Protein AF-A0A0C3NK55-F1 (afdb_monomer)

Foldseek 3Di:
DDDDDPLPQDEQPQDCVLLALVNPVDPVSVVVSLVSLLVLLLDPSHPVVNVLVVLVVDPLSNLLSLQDRDDSSNVSVLVVLLVQQDLALVCQCVGPLLVLLVVLLVLLVPAPDDDPVSVVLNLLSVLLNLLSVLLNLQLVLVVVVVVLVVVVVVPPDPDPDPVVNVVVVVVSVPRPPRDQVSCVSVPHDDDPHNVSSSVVNVVSSVVSSVSSVVSSVVCNPPSNNVVSSCVRNCVVVVPVVPDDPDDDDDDDDDDDDDDDDDDDDDDDDDDDDDDDPDPPQPPPPDPPQAADARDDDDPVVVVVLVVCVVVPVPLNVLVVVLNRCVRNVPDDPVFWDWDPDDPPPDTKIWGDGDDPDIDIDD

Organism: Phlebiopsis gigantea (strain 11061_1 CR5-6) (NCBI:txid745531)

Secondary structure (DSSP, 8-state):
--------PBP----GGGGSGGGSSSHHHHHHHHHHHHHHHH-TTB-HHHHHHHHHTSTTHHHHHHHHS-HHHHHHHHHHHHT---SSGGGTTTSHHHHHHHHHHHHHHTSSS--HHHHHHHHHHHHHHHHHHHHHHHHHHHHHHHHHHHHHHHS-S-----HHHHHHHHHHTS-----HHHHHHTT-PPPSSHHHHHHHHHHHHHHHHHHHHHHHHHHTSHHHHHHHHHHHHTTTTTTTTS------------------------------------STT-TTTT-TT--SSPPP--HHHHHHHHHHHHH-HHHHHHHHHHHHHHHTT---TTTEEEES--TTS--EEEEE-STT-EEEE-

pLDDT: mean 72.17, std 20.66, range [25.33, 96.5]

Structure (mmCIF, N/CA/C/O backbone):
data_AF-A0A0C3NK55-F1
#
_entry.id   AF-A0A0C3NK55-F1
#
loop_
_atom_site.group_PDB
_atom_site.id
_atom_site.type_symbol
_atom_site.label_atom_id
_atom_site.label_alt_id
_atom_site.label_comp_id
_atom_site.label_asym_id
_atom_site.label_entity_id
_atom_site.label_seq_id
_atom_site.pdbx_PDB_ins_code
_atom_site.Cartn_x
_atom_site.Cartn_y
_atom_site.Cartn_z
_atom_site.occupancy
_atom_site.B_iso_or_equiv
_atom_site.auth_seq_id
_atom_site.auth_comp_id
_atom_site.auth_asym_id
_atom_site.auth_atom_id
_atom_site.pdbx_PDB_model_num
ATOM 1 N N . MET A 1 1 ? -24.417 32.759 0.368 1.00 33.81 1 MET A N 1
ATOM 2 C CA . MET A 1 1 ? -24.027 32.784 -1.057 1.00 33.81 1 MET A CA 1
ATOM 3 C C . MET A 1 1 ? -23.021 31.669 -1.302 1.00 33.81 1 MET A C 1
ATOM 5 O O . MET A 1 1 ? -21.828 31.886 -1.160 1.00 33.81 1 MET A O 1
ATOM 9 N N . ALA A 1 2 ? -23.516 30.458 -1.565 1.00 34.66 2 ALA A N 1
ATOM 10 C CA . ALA A 1 2 ? -22.694 29.281 -1.830 1.00 34.66 2 ALA A CA 1
ATOM 11 C C . ALA A 1 2 ? -22.479 29.167 -3.346 1.00 34.66 2 ALA A C 1
ATOM 13 O O . ALA A 1 2 ? -23.417 28.859 -4.079 1.00 34.66 2 ALA A O 1
ATOM 14 N N . SER A 1 3 ? -21.269 29.485 -3.812 1.00 29.94 3 SER A N 1
ATOM 15 C CA . SER A 1 3 ? -20.890 29.354 -5.220 1.00 29.94 3 SER A CA 1
ATOM 16 C C . SER A 1 3 ? -20.225 28.004 -5.459 1.00 29.94 3 SER A C 1
ATOM 18 O O . SER A 1 3 ? -19.097 27.753 -5.048 1.00 29.94 3 SER A O 1
ATOM 20 N N . ILE A 1 4 ? -20.996 27.163 -6.134 1.00 41.31 4 ILE A N 1
ATOM 21 C CA . ILE A 1 4 ? -20.653 26.040 -7.004 1.00 41.31 4 ILE A CA 1
ATOM 22 C C . ILE A 1 4 ? -19.187 26.074 -7.488 1.00 41.31 4 ILE A C 1
ATOM 24 O O . ILE A 1 4 ? -18.818 26.914 -8.305 1.00 41.31 4 ILE A O 1
ATOM 28 N N . PHE A 1 5 ? -18.383 25.098 -7.061 1.00 35.09 5 PHE A N 1
ATOM 29 C CA . PHE A 1 5 ? -17.191 24.649 -7.786 1.00 35.09 5 PHE A CA 1
ATOM 30 C C . PHE A 1 5 ? -17.319 23.147 -8.031 1.00 35.09 5 PHE A C 1
ATOM 32 O O . PHE A 1 5 ? -16.709 22.319 -7.361 1.00 35.09 5 PHE A O 1
ATOM 39 N N . ASN A 1 6 ? -18.140 22.793 -9.016 1.00 37.06 6 ASN A N 1
ATOM 40 C CA . ASN A 1 6 ? -18.087 21.466 -9.610 1.00 37.06 6 ASN A CA 1
ATOM 41 C C . ASN A 1 6 ? -16.901 21.463 -10.592 1.00 37.06 6 ASN A C 1
ATOM 43 O O . ASN A 1 6 ? -17.062 21.737 -11.781 1.00 37.06 6 ASN A O 1
ATOM 47 N N . LYS A 1 7 ? -15.675 21.286 -10.077 1.00 42.62 7 LYS A N 1
ATOM 48 C CA . LYS A 1 7 ? -14.490 21.080 -10.922 1.00 42.62 7 LYS A CA 1
ATOM 49 C C . LYS A 1 7 ? -14.603 19.688 -11.528 1.00 42.62 7 LYS A C 1
ATOM 51 O O . LYS A 1 7 ? -14.362 18.687 -10.861 1.00 42.62 7 LYS A O 1
ATOM 56 N N . GLN A 1 8 ? -14.975 19.646 -12.798 1.00 41.03 8 GLN A N 1
ATOM 57 C CA . GLN A 1 8 ? -14.929 18.451 -13.624 1.00 41.03 8 GLN A CA 1
ATOM 58 C C . GLN A 1 8 ? -13.461 18.021 -13.750 1.00 41.03 8 GLN A C 1
ATOM 60 O O . GLN A 1 8 ? -12.704 18.589 -14.538 1.00 41.03 8 GLN A O 1
ATOM 65 N N . LYS A 1 9 ? -13.033 17.094 -12.883 1.00 53.72 9 LYS A N 1
ATOM 66 C CA . LYS A 1 9 ? -11.695 16.496 -12.925 1.00 53.72 9 LYS A CA 1
ATOM 67 C C . LYS A 1 9 ? -11.507 15.832 -14.289 1.00 53.72 9 LYS A C 1
ATOM 69 O O . LYS A 1 9 ? -12.392 15.111 -14.749 1.00 53.72 9 LYS A O 1
ATOM 74 N N . ARG A 1 10 ? -10.386 16.111 -14.954 1.00 52.50 10 ARG A N 1
ATOM 75 C CA . ARG A 1 10 ? -10.048 15.470 -16.231 1.00 52.50 10 ARG A CA 1
ATOM 76 C C . ARG A 1 10 ? -9.455 14.089 -15.946 1.00 52.50 10 ARG A C 1
ATOM 78 O O . ARG A 1 10 ? -8.683 13.941 -14.998 1.00 52.50 10 ARG A O 1
ATOM 85 N N . SER A 1 11 ? -9.820 13.099 -16.760 1.00 56.56 11 SER A N 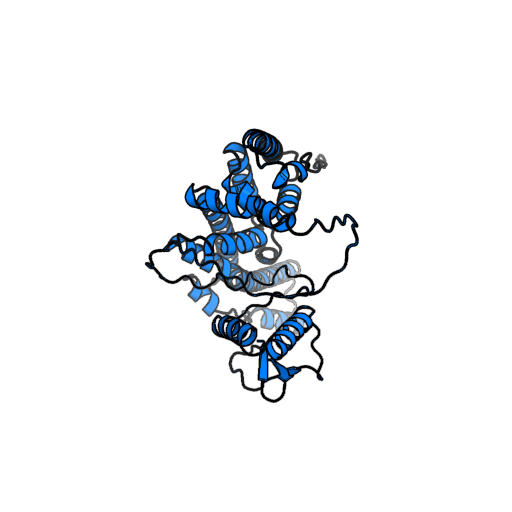1
ATOM 86 C CA . SER A 1 11 ? -9.098 11.824 -16.822 1.00 56.56 11 SER A CA 1
ATOM 87 C C . SER A 1 11 ? -7.641 12.090 -17.215 1.00 56.56 11 SER A C 1
ATOM 89 O O . SER A 1 11 ? -7.378 13.041 -17.959 1.00 56.56 11 SER A O 1
ATOM 91 N N . SER A 1 12 ? -6.712 11.281 -16.703 1.00 59.06 12 SER A N 1
ATOM 92 C CA . SER A 1 12 ? -5.287 11.318 -17.055 1.00 59.06 12 SER A CA 1
ATOM 93 C C . SER A 1 12 ? -5.110 11.430 -18.576 1.00 59.06 12 SER A C 1
ATOM 95 O O . SER A 1 12 ? -5.770 10.734 -19.344 1.00 59.06 12 SER A O 1
ATOM 97 N N . ILE A 1 13 ? -4.231 12.333 -19.027 1.00 59.34 13 ILE A N 1
ATOM 98 C CA . ILE A 1 13 ? -3.825 12.425 -20.447 1.00 59.34 13 ILE A CA 1
ATOM 99 C C . ILE A 1 13 ? -2.756 11.357 -20.759 1.00 59.34 13 ILE A C 1
ATOM 101 O O . ILE A 1 13 ? -2.381 11.144 -21.910 1.00 59.34 13 ILE A O 1
ATOM 105 N N . LEU A 1 14 ? -2.253 10.679 -19.727 1.00 70.69 14 LEU A N 1
ATOM 106 C CA . LEU A 1 14 ? -1.217 9.669 -19.837 1.00 70.69 14 LEU A CA 1
ATOM 107 C C . LEU A 1 14 ? -1.754 8.398 -20.506 1.00 70.69 14 LEU A C 1
ATOM 109 O O . LEU A 1 14 ? -2.566 7.682 -19.933 1.00 70.69 14 LEU A O 1
ATOM 113 N N . ASP A 1 15 ? -1.242 8.083 -21.695 1.00 76.75 15 ASP A N 1
ATOM 114 C CA . ASP A 1 15 ? -1.400 6.750 -22.270 1.00 76.75 15 ASP A CA 1
ATOM 115 C C . ASP A 1 15 ? -0.444 5.788 -21.553 1.00 76.75 15 ASP A C 1
ATOM 117 O O . ASP A 1 15 ? 0.767 5.815 -21.793 1.00 76.75 15 ASP A O 1
ATOM 121 N N . LEU A 1 16 ? -0.966 4.914 -20.685 1.00 79.56 16 LEU A N 1
ATOM 122 C CA . LEU A 1 16 ? -0.163 3.905 -19.980 1.00 79.56 16 LEU A CA 1
ATOM 123 C C . LEU A 1 16 ? 0.608 2.968 -20.911 1.00 79.56 16 LEU A C 1
ATOM 125 O O . LEU A 1 16 ? 1.555 2.311 -20.475 1.00 79.56 16 LEU A O 1
ATOM 129 N N . LYS A 1 17 ? 0.264 2.907 -22.203 1.00 80.50 17 LYS A N 1
ATOM 130 C CA . LYS A 1 17 ? 1.075 2.180 -23.187 1.00 80.50 17 LYS A CA 1
ATOM 131 C C . LYS A 1 17 ? 2.502 2.715 -23.266 1.00 80.50 17 LYS A C 1
ATOM 133 O O . LYS A 1 17 ? 3.400 1.933 -23.562 1.00 80.50 17 LYS A O 1
ATOM 138 N N . THR A 1 18 ? 2.711 3.994 -22.951 1.00 83.00 18 THR A N 1
ATOM 139 C CA . THR A 1 18 ? 4.040 4.620 -22.889 1.00 83.00 18 THR A CA 1
ATOM 140 C C . THR A 1 18 ? 4.884 4.129 -21.712 1.00 83.00 18 THR A C 1
ATOM 142 O O . THR A 1 18 ? 6.096 4.264 -21.762 1.00 83.00 18 THR A O 1
ATOM 145 N N . LEU A 1 19 ? 4.273 3.515 -20.690 1.00 85.56 19 LEU A N 1
ATOM 146 C CA . LEU A 1 19 ? 4.961 2.918 -19.539 1.00 85.56 19 LEU A CA 1
ATOM 147 C C . LEU A 1 19 ? 5.094 1.395 -19.647 1.00 85.56 19 LEU A C 1
ATOM 149 O O . LEU A 1 19 ? 5.535 0.748 -18.697 1.00 85.56 19 LEU A O 1
ATOM 153 N N . ARG A 1 20 ? 4.704 0.783 -20.771 1.00 87.44 20 ARG A N 1
ATOM 154 C CA . ARG A 1 20 ? 4.858 -0.667 -20.963 1.00 87.44 20 ARG A CA 1
ATOM 155 C C . ARG A 1 20 ? 6.331 -1.048 -21.013 1.00 87.44 20 ARG A C 1
ATOM 157 O O . ARG A 1 20 ? 7.089 -0.303 -21.625 1.00 87.44 20 ARG A O 1
ATOM 164 N N . PRO A 1 21 ? 6.714 -2.236 -20.514 1.00 86.69 21 PRO A N 1
ATOM 165 C CA . PRO A 1 21 ? 8.107 -2.674 -20.503 1.00 86.69 21 PRO A CA 1
ATOM 166 C C . PRO A 1 21 ? 8.819 -2.499 -21.854 1.00 86.69 21 PRO A C 1
ATOM 168 O O . PRO A 1 21 ? 9.873 -1.878 -21.903 1.00 86.69 21 PRO A O 1
ATOM 171 N N . ALA A 1 22 ? 8.179 -2.909 -22.958 1.00 84.81 22 ALA A N 1
ATOM 172 C CA . ALA A 1 22 ? 8.707 -2.764 -24.319 1.00 84.81 22 ALA A CA 1
ATOM 173 C C . ALA A 1 22 ? 8.901 -1.307 -24.795 1.00 84.81 22 ALA A C 1
ATOM 175 O O . ALA A 1 22 ? 9.718 -1.061 -25.676 1.00 84.81 22 ALA A O 1
ATOM 176 N N . ALA A 1 23 ? 8.155 -0.349 -24.237 1.00 83.19 23 ALA A N 1
ATOM 177 C CA . ALA A 1 23 ? 8.199 1.065 -24.614 1.00 83.19 23 ALA A CA 1
ATOM 178 C C . ALA A 1 23 ? 9.222 1.885 -23.806 1.00 83.19 23 ALA A C 1
ATOM 180 O O . ALA A 1 23 ? 9.516 3.013 -24.183 1.00 83.19 23 ALA A O 1
ATOM 181 N N . ILE A 1 24 ? 9.753 1.338 -22.705 1.00 87.69 24 ILE A N 1
ATOM 182 C CA . ILE A 1 24 ? 10.669 2.038 -21.782 1.00 87.69 24 ILE A CA 1
ATOM 183 C C . ILE A 1 24 ? 12.003 1.304 -21.578 1.00 87.69 24 ILE A C 1
ATOM 185 O O . ILE A 1 24 ? 12.702 1.523 -20.579 1.00 87.69 24 ILE A O 1
ATOM 189 N N . ILE A 1 25 ? 12.337 0.395 -22.501 1.00 82.12 25 ILE A N 1
ATOM 190 C CA . ILE A 1 25 ? 13.596 -0.359 -22.474 1.00 82.12 25 ILE A CA 1
ATOM 191 C C . ILE A 1 25 ? 14.769 0.621 -22.521 1.00 82.12 25 ILE A C 1
ATOM 193 O O . ILE A 1 25 ? 15.667 0.549 -21.677 1.00 82.12 25 ILE A O 1
ATOM 197 N N . ASP A 1 26 ? 14.741 1.558 -23.468 1.00 81.69 26 ASP A N 1
ATOM 198 C CA . ASP A 1 26 ? 15.772 2.575 -23.594 1.00 81.69 26 ASP A CA 1
ATOM 199 C C . ASP A 1 26 ? 15.605 3.685 -22.548 1.00 81.69 26 ASP A C 1
ATOM 201 O O . ASP A 1 26 ? 14.504 4.036 -22.118 1.00 81.69 26 ASP A O 1
ATOM 205 N N . GLU A 1 27 ? 16.741 4.218 -22.110 1.00 80.00 27 GLU A N 1
ATOM 206 C CA . GLU A 1 27 ? 16.810 5.230 -21.057 1.00 80.00 27 GLU A CA 1
ATOM 207 C C . GLU A 1 27 ? 16.087 6.524 -21.456 1.00 80.00 27 GLU A C 1
ATOM 209 O O . GLU A 1 27 ? 15.360 7.088 -20.643 1.00 80.00 27 GLU A O 1
ATOM 214 N N . ILE A 1 28 ? 16.178 6.932 -22.726 1.00 78.31 28 ILE A N 1
ATOM 215 C CA . ILE A 1 28 ? 15.580 8.176 -23.232 1.00 78.31 28 ILE A CA 1
ATOM 216 C C . ILE A 1 28 ? 14.046 8.090 -23.232 1.00 78.31 28 ILE A C 1
ATOM 218 O O . ILE A 1 28 ? 13.376 8.990 -22.719 1.00 78.31 28 ILE A O 1
ATOM 222 N N . SER A 1 29 ? 13.461 7.011 -23.760 1.00 80.31 29 SER A N 1
ATOM 223 C CA . SER A 1 29 ? 12.005 6.805 -23.744 1.00 80.31 29 SER A CA 1
ATOM 224 C C . SER A 1 29 ? 11.473 6.695 -22.323 1.00 80.31 29 SER A C 1
ATOM 226 O O . SER A 1 29 ? 10.383 7.184 -22.026 1.00 80.31 29 SER A O 1
ATOM 228 N N . ARG A 1 30 ? 12.252 6.091 -21.421 1.00 85.31 30 ARG A N 1
ATOM 229 C CA . ARG A 1 30 ? 11.899 5.986 -20.007 1.00 85.31 30 ARG A CA 1
ATOM 230 C C . ARG A 1 30 ? 11.888 7.346 -19.315 1.00 85.31 30 ARG A C 1
ATOM 232 O O . ARG A 1 30 ? 10.916 7.652 -18.630 1.00 85.31 30 ARG A O 1
ATOM 239 N N . GLU A 1 31 ? 12.920 8.165 -19.508 1.00 81.56 31 GLU A N 1
ATOM 240 C CA . GLU A 1 31 ? 12.963 9.539 -18.992 1.00 81.56 31 GLU A CA 1
ATOM 241 C C . GLU A 1 31 ? 11.796 10.372 -19.529 1.00 81.56 31 GLU A C 1
ATOM 243 O O . GLU A 1 31 ? 11.124 11.064 -18.764 1.00 81.56 31 GLU A O 1
ATOM 248 N N . PHE A 1 32 ? 11.493 10.251 -20.825 1.00 79.00 32 PHE A N 1
ATOM 249 C CA . PHE A 1 32 ? 10.357 10.935 -21.438 1.00 79.00 32 PHE A CA 1
ATOM 250 C C . PHE A 1 32 ? 9.016 10.486 -20.836 1.00 79.00 32 PHE A C 1
ATOM 252 O O . PHE A 1 32 ? 8.194 11.325 -20.454 1.00 79.00 32 PHE A O 1
ATOM 259 N N . ALA A 1 33 ? 8.794 9.175 -20.699 1.00 85.19 33 ALA A N 1
ATOM 260 C CA . ALA A 1 33 ? 7.573 8.624 -20.115 1.00 85.19 33 ALA A CA 1
ATOM 261 C C . ALA A 1 33 ? 7.403 9.049 -18.647 1.00 85.19 33 ALA A C 1
ATOM 263 O O . ALA A 1 33 ? 6.306 9.438 -18.233 1.00 85.19 33 ALA A O 1
ATOM 264 N N . PHE A 1 34 ? 8.490 9.051 -17.869 1.00 88.00 34 PHE A N 1
ATOM 265 C CA . PHE A 1 34 ? 8.471 9.536 -16.493 1.00 88.00 34 PHE A CA 1
ATOM 266 C C . PHE A 1 34 ? 8.254 11.044 -16.388 1.00 88.00 34 PHE A C 1
ATOM 268 O O . PHE A 1 34 ? 7.520 11.468 -15.499 1.00 88.00 34 PHE A O 1
ATOM 275 N N . GLY A 1 35 ? 8.806 11.844 -17.303 1.00 80.62 35 GLY A N 1
ATOM 276 C CA . GLY A 1 35 ? 8.521 13.277 -17.382 1.00 80.62 35 GLY A CA 1
ATOM 277 C C . GLY A 1 35 ? 7.038 13.551 -17.647 1.00 80.62 35 GLY A C 1
ATOM 278 O O . GLY A 1 35 ? 6.421 14.375 -16.974 1.00 80.62 35 GLY A O 1
ATOM 279 N N . MET A 1 36 ? 6.417 12.799 -18.560 1.00 81.75 36 MET A N 1
ATOM 280 C CA . MET A 1 36 ? 4.976 12.901 -18.826 1.00 81.75 36 MET A CA 1
ATOM 281 C C . MET A 1 36 ? 4.125 12.480 -17.621 1.00 81.75 36 MET A C 1
ATOM 283 O O . MET A 1 36 ? 3.125 13.133 -17.310 1.00 81.75 36 MET A O 1
ATOM 287 N N . LEU A 1 37 ? 4.512 11.411 -16.921 1.00 88.38 37 LEU A N 1
ATOM 288 C CA . LEU A 1 37 ? 3.842 10.978 -15.696 1.00 88.38 37 LEU A CA 1
ATOM 289 C C . LEU A 1 37 ? 3.986 12.015 -14.572 1.00 88.38 37 LEU A C 1
ATOM 291 O O . LEU A 1 37 ? 3.001 12.333 -13.907 1.00 88.38 37 LEU A O 1
ATOM 295 N N . GLU A 1 38 ? 5.182 12.573 -14.381 1.00 89.12 38 GLU A N 1
ATOM 296 C CA . GLU A 1 38 ? 5.448 13.622 -13.396 1.00 89.12 38 GLU A CA 1
ATOM 297 C C . GLU A 1 38 ? 4.579 14.857 -13.648 1.00 89.12 38 GLU A C 1
ATOM 299 O O . GLU A 1 38 ? 3.939 15.343 -12.717 1.00 89.12 38 GLU A O 1
ATOM 304 N N . LEU A 1 39 ? 4.466 15.312 -14.901 1.00 84.00 39 LEU A N 1
ATOM 305 C CA . LEU A 1 39 ? 3.584 16.426 -15.263 1.00 84.00 39 LEU A CA 1
ATOM 306 C C . LEU A 1 39 ? 2.121 16.158 -14.876 1.00 84.00 39 LEU A C 1
ATOM 308 O O . LEU A 1 39 ? 1.456 17.049 -14.347 1.00 84.00 39 LEU A O 1
ATOM 312 N N . ASN A 1 40 ? 1.625 14.932 -15.084 1.00 87.12 40 ASN A N 1
ATOM 313 C CA . ASN A 1 40 ? 0.262 14.552 -14.693 1.00 87.12 40 ASN A CA 1
ATOM 314 C C . ASN A 1 40 ? 0.094 14.473 -13.168 1.00 87.12 40 ASN A C 1
ATOM 316 O O . ASN A 1 40 ? -0.961 14.834 -12.650 1.00 87.12 40 ASN A O 1
ATOM 320 N N . LEU A 1 41 ? 1.108 14.008 -12.435 1.00 88.44 41 LEU A N 1
ATOM 321 C CA . LEU A 1 41 ? 1.050 13.951 -10.975 1.00 88.44 41 LEU A CA 1
ATOM 322 C C . LEU A 1 41 ? 1.104 15.348 -10.361 1.00 88.44 41 LEU A C 1
ATOM 324 O O . LEU A 1 41 ? 0.319 15.644 -9.466 1.00 88.44 41 LEU A O 1
ATOM 328 N N . VAL A 1 42 ? 1.964 16.234 -10.858 1.00 89.94 42 VAL A N 1
ATOM 329 C CA . VAL A 1 42 ? 2.079 17.601 -10.336 1.00 89.94 42 VAL A CA 1
ATOM 330 C C . VAL A 1 42 ? 0.824 18.428 -10.640 1.00 89.94 42 VAL A C 1
ATOM 332 O O . VAL A 1 42 ? 0.453 19.279 -9.830 1.00 89.94 42 VAL A O 1
ATOM 335 N N . ASP A 1 43 ? 0.116 18.153 -11.741 1.00 86.56 43 ASP A N 1
ATOM 336 C CA . ASP A 1 43 ? -1.116 18.863 -12.086 1.00 86.56 43 ASP A CA 1
ATOM 337 C C . ASP A 1 43 ? -2.232 18.623 -11.034 1.00 86.56 43 ASP A C 1
ATOM 339 O O . ASP A 1 43 ? -2.693 17.491 -10.828 1.00 86.56 43 ASP A O 1
ATOM 343 N N . PRO A 1 44 ? -2.717 19.673 -10.339 1.00 85.94 44 PRO A N 1
ATOM 344 C CA . PRO A 1 44 ? -3.815 19.549 -9.382 1.00 85.94 44 PRO A CA 1
ATOM 345 C C . PRO A 1 44 ? -5.177 19.260 -10.038 1.00 85.94 44 PRO A C 1
ATOM 347 O O . PRO A 1 44 ? -6.125 18.923 -9.326 1.00 85.94 44 PRO A O 1
ATOM 350 N N . ALA A 1 45 ? -5.319 19.423 -11.358 1.00 85.75 45 ALA A N 1
ATOM 351 C CA . ALA A 1 45 ? -6.553 19.140 -12.091 1.00 85.75 45 ALA A CA 1
ATOM 352 C C . ALA A 1 45 ? -6.729 17.654 -12.450 1.00 85.75 45 ALA A C 1
ATOM 354 O O . ALA A 1 45 ? -7.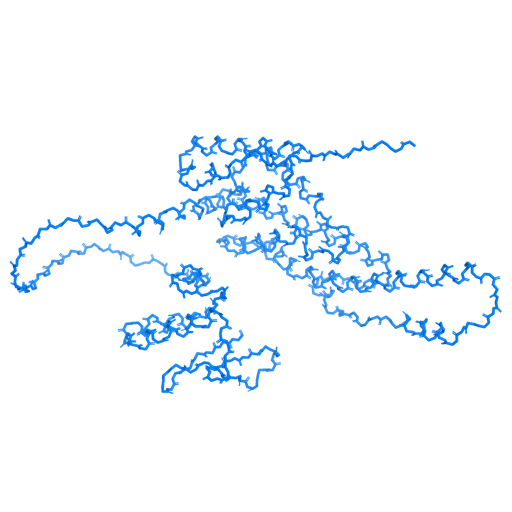854 17.236 -12.751 1.00 85.75 45 ALA A O 1
ATOM 355 N N . VAL A 1 46 ? -5.646 16.872 -12.417 1.00 88.12 46 VAL A N 1
ATOM 356 C CA . VAL A 1 46 ? -5.659 15.437 -12.713 1.00 88.12 46 VAL A CA 1
ATOM 357 C C . VAL A 1 46 ? -6.213 14.660 -11.526 1.00 88.12 46 VAL A C 1
ATOM 359 O O . VAL A 1 46 ? -5.851 14.894 -10.367 1.00 88.12 46 VAL A O 1
ATOM 362 N N . ASP A 1 47 ? -7.089 13.696 -11.809 1.00 88.81 47 ASP A N 1
ATOM 363 C CA . ASP A 1 47 ? -7.568 12.779 -10.784 1.00 88.81 47 ASP A CA 1
ATOM 364 C C . ASP A 1 47 ? -6.509 11.726 -10.433 1.00 88.81 47 ASP A C 1
ATOM 366 O O . ASP A 1 47 ? -6.459 10.639 -11.008 1.00 88.81 47 ASP A O 1
ATOM 370 N N . LYS A 1 48 ? -5.656 12.060 -9.459 1.00 90.56 48 LYS A N 1
ATOM 371 C CA . LYS A 1 48 ? -4.571 11.191 -8.977 1.00 90.56 48 LYS A CA 1
ATOM 372 C C . LYS A 1 48 ? -5.051 9.809 -8.529 1.00 90.56 48 LYS A C 1
ATOM 374 O O . LYS A 1 48 ? -4.323 8.844 -8.715 1.00 90.56 48 LYS A O 1
ATOM 379 N N . LEU A 1 49 ? -6.268 9.702 -7.985 1.00 91.19 49 LEU A N 1
ATOM 380 C CA . LEU A 1 49 ? -6.842 8.409 -7.608 1.00 91.19 49 LEU A CA 1
ATOM 381 C C . LEU A 1 49 ? -7.010 7.510 -8.835 1.00 91.19 49 LEU A C 1
ATOM 383 O O . LEU A 1 49 ? -6.472 6.409 -8.847 1.00 91.19 49 LEU A O 1
ATOM 387 N N . SER A 1 50 ? -7.684 8.003 -9.877 1.00 89.81 50 SER A N 1
ATOM 388 C CA . SER A 1 50 ? -7.849 7.266 -11.134 1.00 89.81 50 SER A CA 1
ATOM 389 C C . SER A 1 50 ? -6.502 6.892 -11.759 1.00 89.81 50 SER A C 1
ATOM 391 O O . SER A 1 50 ? -6.334 5.757 -12.187 1.00 89.81 50 SER A O 1
ATOM 393 N N . LEU A 1 51 ? -5.525 7.807 -11.749 1.00 90.50 51 LEU A N 1
ATOM 394 C CA . LEU A 1 51 ? -4.175 7.534 -12.254 1.00 90.50 51 LEU A CA 1
ATOM 395 C C . LEU A 1 51 ? -3.476 6.412 -11.468 1.00 90.50 51 LEU A C 1
ATOM 397 O O . LEU A 1 51 ? -2.886 5.517 -12.066 1.00 90.50 51 LEU A O 1
ATOM 401 N N . VAL A 1 52 ? -3.542 6.435 -10.134 1.00 91.44 52 VAL A N 1
ATOM 402 C CA . VAL A 1 52 ? -2.932 5.397 -9.288 1.00 91.44 52 VAL A CA 1
ATOM 403 C C . VAL A 1 52 ? -3.618 4.047 -9.482 1.00 91.44 52 VAL A C 1
ATOM 405 O O . VAL A 1 52 ? -2.919 3.042 -9.545 1.00 91.44 52 VAL A O 1
ATOM 408 N N . GLU A 1 53 ? -4.944 4.006 -9.630 1.00 90.06 53 GLU A N 1
ATOM 409 C CA . GLU A 1 53 ? -5.680 2.776 -9.974 1.00 90.06 53 GLU A CA 1
ATOM 410 C C . GLU A 1 53 ? -5.235 2.213 -11.327 1.00 90.06 53 GLU A C 1
ATOM 412 O O . GLU A 1 53 ? -5.028 1.009 -11.464 1.00 90.06 53 GLU A O 1
ATOM 417 N N . GLU A 1 54 ? -5.012 3.087 -12.309 1.00 88.81 54 GLU A N 1
ATOM 418 C CA . GLU A 1 54 ? -4.508 2.710 -13.628 1.00 88.81 54 GLU A CA 1
ATOM 419 C C . GLU A 1 54 ? -3.111 2.065 -13.534 1.00 88.81 54 GLU A C 1
ATOM 421 O O . GLU A 1 54 ? -2.855 0.995 -14.099 1.00 88.81 54 GLU A O 1
ATOM 426 N N . LEU A 1 55 ? -2.211 2.665 -12.748 1.00 90.56 55 LEU A N 1
ATOM 427 C CA . LEU A 1 55 ? -0.898 2.083 -12.447 1.00 90.56 55 LEU A CA 1
ATOM 428 C C . LEU A 1 55 ? -1.029 0.759 -11.681 1.00 90.56 55 LEU A C 1
ATOM 430 O O . LEU A 1 55 ? -0.242 -0.165 -11.893 1.00 90.56 55 LEU A O 1
ATOM 434 N N . TYR A 1 56 ? -2.040 0.646 -10.817 1.00 87.69 56 TYR A N 1
ATOM 435 C CA . TYR A 1 56 ? -2.324 -0.551 -10.031 1.00 87.69 56 TYR A CA 1
ATOM 436 C C . TYR A 1 56 ? -2.754 -1.732 -10.908 1.00 87.69 56 TYR A C 1
ATOM 438 O O . TYR A 1 56 ? -2.386 -2.869 -10.597 1.00 87.69 56 TYR A O 1
ATOM 446 N N . SER A 1 57 ? -3.483 -1.479 -12.003 1.00 87.44 57 SER A N 1
ATOM 447 C CA . SER A 1 57 ? -3.947 -2.513 -12.942 1.00 87.44 57 SER A CA 1
ATOM 448 C C . SER A 1 57 ? -2.826 -3.249 -13.677 1.00 87.44 57 SER A C 1
ATOM 450 O O . SER A 1 57 ? -3.055 -4.352 -14.172 1.00 87.44 57 SER A O 1
ATOM 452 N N . THR A 1 58 ? -1.620 -2.681 -13.739 1.00 87.19 58 THR A N 1
ATOM 453 C CA . THR A 1 58 ? -0.465 -3.360 -14.335 1.00 87.19 58 THR A CA 1
ATOM 454 C C . THR A 1 58 ? 0.405 -3.979 -13.231 1.00 87.19 58 THR A C 1
ATOM 456 O O . THR A 1 58 ? 0.810 -3.276 -12.296 1.00 87.19 58 THR A O 1
ATOM 459 N N . PRO A 1 59 ? 0.722 -5.288 -13.299 1.00 87.88 59 PRO A N 1
ATOM 460 C CA . PRO A 1 59 ? 1.607 -5.931 -12.331 1.00 87.88 59 PRO A CA 1
ATOM 461 C C . PRO A 1 59 ? 2.958 -5.214 -12.237 1.00 87.88 59 PRO A C 1
ATOM 463 O O . PRO A 1 59 ? 3.559 -4.894 -13.259 1.00 87.88 59 PRO A O 1
ATOM 466 N N . HIS A 1 60 ? 3.424 -4.961 -11.012 1.00 89.88 60 HIS A N 1
ATOM 467 C CA . HIS A 1 60 ? 4.719 -4.337 -10.691 1.00 89.88 60 HIS A CA 1
ATOM 468 C C . HIS A 1 60 ? 4.950 -2.896 -11.197 1.00 89.88 60 HIS A C 1
ATOM 470 O O . HIS A 1 60 ? 5.954 -2.286 -10.829 1.00 89.88 60 HIS A O 1
ATOM 476 N N . LEU A 1 61 ? 4.038 -2.322 -11.993 1.00 92.12 61 LEU A N 1
ATOM 477 C CA . LEU A 1 61 ? 4.206 -0.981 -12.561 1.00 92.12 61 LEU A CA 1
ATOM 478 C C . LEU A 1 61 ? 4.205 0.102 -11.483 1.00 92.12 61 LEU A C 1
ATOM 480 O O . LEU A 1 61 ? 5.050 0.988 -11.514 1.00 92.12 61 LEU A O 1
ATOM 484 N N . LEU A 1 62 ? 3.271 0.051 -10.531 1.00 93.88 62 LEU A N 1
ATOM 485 C CA . LEU A 1 62 ? 3.192 1.064 -9.478 1.00 93.88 62 LEU A CA 1
ATOM 486 C C . LEU A 1 62 ? 4.463 1.076 -8.613 1.00 93.88 62 LEU A C 1
ATOM 488 O O . LEU A 1 62 ? 4.977 2.144 -8.295 1.00 93.88 62 LEU A O 1
ATOM 492 N N . GLU A 1 63 ? 4.990 -0.095 -8.262 1.00 94.56 63 GLU A N 1
ATOM 493 C CA . GLU A 1 63 ? 6.226 -0.231 -7.492 1.00 94.56 63 GLU A CA 1
ATOM 494 C C . GLU A 1 63 ? 7.439 0.306 -8.258 1.00 94.56 63 GLU A C 1
ATOM 496 O O . GLU A 1 63 ? 8.231 1.063 -7.696 1.00 94.56 63 GLU A O 1
ATOM 501 N N . PHE A 1 64 ? 7.535 -0.020 -9.549 1.00 94.50 64 PHE A N 1
ATOM 502 C CA . PHE A 1 64 ? 8.556 0.516 -10.445 1.00 94.50 64 PHE A CA 1
ATOM 503 C C . PHE A 1 64 ? 8.452 2.038 -10.609 1.00 94.50 64 PHE A C 1
ATOM 505 O O . PHE A 1 64 ? 9.453 2.749 -10.559 1.00 94.50 64 PHE A O 1
ATOM 512 N N . VAL A 1 65 ? 7.237 2.566 -10.755 1.00 94.75 65 VAL A N 1
ATOM 513 C CA . VAL A 1 65 ? 7.006 4.010 -10.829 1.00 94.75 65 VAL A CA 1
ATOM 514 C C . VAL A 1 65 ? 7.468 4.687 -9.547 1.00 94.75 65 VAL A C 1
ATOM 516 O O . VAL A 1 65 ? 8.229 5.645 -9.611 1.00 94.75 65 VAL A O 1
ATOM 519 N N . VAL A 1 66 ? 7.062 4.192 -8.377 1.00 95.88 66 VAL A N 1
ATOM 520 C CA . VAL A 1 66 ? 7.458 4.784 -7.091 1.00 95.88 66 VAL A CA 1
ATOM 521 C C . VAL A 1 66 ? 8.980 4.764 -6.909 1.00 95.88 66 VAL A C 1
ATOM 523 O O . VAL A 1 66 ? 9.541 5.731 -6.385 1.00 95.88 66 VAL A O 1
ATOM 526 N N . SER A 1 67 ? 9.659 3.710 -7.374 1.00 96.06 67 SER A N 1
ATOM 527 C CA . SER A 1 67 ? 11.111 3.571 -7.239 1.00 96.06 67 SER A CA 1
ATOM 528 C C . SER A 1 67 ? 11.926 4.450 -8.193 1.00 96.06 67 SER A C 1
ATOM 530 O O . SER A 1 67 ? 13.088 4.732 -7.894 1.00 96.06 67 SER A O 1
ATOM 532 N N . ALA A 1 68 ? 11.356 4.859 -9.332 1.00 93.62 68 ALA A N 1
ATOM 533 C CA . ALA A 1 68 ? 12.092 5.514 -10.420 1.00 93.62 68 ALA A CA 1
ATOM 534 C C . ALA A 1 68 ? 11.558 6.900 -10.826 1.00 93.62 68 ALA A C 1
ATOM 536 O O . ALA A 1 68 ? 12.235 7.619 -11.559 1.00 93.62 68 ALA A O 1
ATOM 537 N N . ILE A 1 69 ? 10.378 7.311 -10.353 1.00 94.19 69 ILE A N 1
ATOM 538 C CA . ILE A 1 69 ? 9.801 8.606 -10.720 1.00 94.19 69 ILE A CA 1
ATOM 539 C C . ILE A 1 69 ? 10.679 9.782 -10.241 1.00 94.19 69 ILE A C 1
ATOM 541 O O . ILE A 1 69 ? 11.245 9.716 -9.137 1.00 94.19 69 ILE A O 1
ATOM 545 N N . PRO A 1 70 ? 10.785 10.886 -11.009 1.00 90.38 70 PRO A N 1
ATOM 546 C CA . PRO A 1 70 ? 11.568 12.036 -10.589 1.00 90.38 70 PRO A CA 1
ATOM 547 C C . PRO A 1 70 ? 11.009 12.700 -9.319 1.00 90.38 70 PRO A C 1
ATOM 549 O O . PRO A 1 70 ? 9.898 12.425 -8.852 1.00 90.38 70 PRO A O 1
ATOM 552 N N . GLN A 1 71 ? 11.844 13.533 -8.692 1.00 91.06 71 GLN A N 1
ATOM 553 C CA . GLN A 1 71 ? 11.626 13.999 -7.321 1.00 91.06 71 GLN A CA 1
ATOM 554 C C . GLN A 1 71 ? 10.335 14.811 -7.145 1.00 91.06 71 GLN A C 1
ATOM 556 O O . GLN A 1 71 ? 9.710 14.708 -6.087 1.00 91.06 71 GLN A O 1
ATOM 561 N N . MET A 1 72 ? 9.914 15.606 -8.137 1.00 89.12 72 MET A N 1
ATOM 562 C CA . MET A 1 72 ? 8.706 16.426 -7.990 1.00 89.12 72 MET A CA 1
ATOM 563 C C . MET A 1 72 ? 7.447 15.560 -8.059 1.00 89.12 72 MET A C 1
ATOM 565 O O . MET A 1 72 ? 6.542 15.726 -7.240 1.00 89.12 72 MET A O 1
ATOM 569 N N . GLY A 1 73 ? 7.412 14.591 -8.975 1.00 91.56 73 GLY A N 1
ATOM 570 C CA . GLY A 1 73 ? 6.338 13.606 -9.085 1.00 91.56 73 GLY A CA 1
ATOM 571 C C . GLY A 1 73 ? 6.232 12.744 -7.829 1.00 91.56 73 GLY A C 1
ATOM 572 O O . GLY A 1 73 ? 5.133 12.531 -7.315 1.00 91.56 73 GLY A O 1
ATOM 573 N N . PHE A 1 74 ? 7.376 12.329 -7.278 1.00 94.69 74 PHE A N 1
ATOM 574 C CA . PHE A 1 7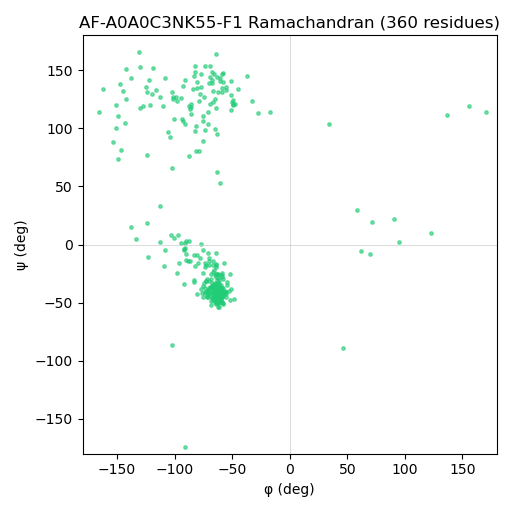4 ? 7.427 11.605 -6.010 1.00 94.69 74 PHE A CA 1
ATOM 575 C C . PHE A 1 74 ? 6.839 12.417 -4.851 1.00 94.69 74 PHE A C 1
ATOM 577 O O . PHE A 1 74 ? 5.975 11.919 -4.129 1.00 94.69 74 PHE A O 1
ATOM 584 N N . GLN A 1 75 ? 7.261 13.676 -4.694 1.00 94.38 75 GLN A N 1
ATOM 585 C CA . GLN A 1 75 ? 6.745 14.537 -3.631 1.00 94.38 75 GLN A CA 1
ATOM 586 C C . GLN A 1 75 ? 5.238 14.767 -3.785 1.00 94.38 75 GLN A C 1
ATOM 588 O O . GLN A 1 75 ? 4.499 14.657 -2.812 1.00 94.38 75 GLN A O 1
ATOM 593 N N . SER A 1 76 ? 4.765 14.986 -5.015 1.00 94.12 76 SER A N 1
ATOM 594 C CA . SER A 1 76 ? 3.335 15.139 -5.292 1.00 94.12 76 SER A CA 1
ATOM 595 C C . SER A 1 76 ? 2.521 13.904 -4.888 1.00 94.12 76 SER A C 1
ATOM 597 O O . SER A 1 76 ? 1.411 14.031 -4.366 1.00 94.12 76 SER A O 1
ATOM 599 N N . LEU A 1 77 ? 3.079 12.706 -5.081 1.00 93.38 77 LEU A N 1
ATOM 600 C CA . LEU A 1 77 ? 2.447 11.453 -4.679 1.00 93.38 77 LEU A CA 1
ATOM 601 C C . LEU A 1 77 ? 2.420 11.284 -3.148 1.00 93.38 77 LEU A C 1
ATOM 603 O O . LEU A 1 77 ? 1.384 10.912 -2.597 1.00 93.38 77 LEU A O 1
ATOM 607 N N . ILE A 1 78 ? 3.516 11.610 -2.453 1.00 94.19 78 ILE A N 1
ATOM 608 C CA . ILE A 1 78 ? 3.599 11.610 -0.979 1.00 94.19 78 ILE A CA 1
ATOM 609 C C . ILE A 1 78 ? 2.602 12.603 -0.363 1.00 94.19 78 ILE A C 1
ATOM 611 O O . ILE A 1 78 ? 1.897 12.281 0.604 1.00 94.19 78 ILE A O 1
ATOM 615 N N . ASP A 1 79 ? 2.507 13.800 -0.937 1.00 94.19 79 ASP A N 1
ATOM 616 C CA . ASP A 1 79 ? 1.574 14.830 -0.494 1.00 94.19 79 ASP A CA 1
ATOM 617 C C . ASP A 1 79 ? 0.132 14.368 -0.718 1.00 94.19 79 ASP A C 1
ATOM 619 O O . ASP A 1 79 ? -0.705 14.470 0.179 1.00 94.19 79 ASP A O 1
ATOM 623 N N . TRP A 1 80 ? -0.166 13.779 -1.878 1.00 94.06 80 TRP A N 1
ATOM 624 C CA . TRP A 1 80 ? -1.489 13.233 -2.176 1.00 94.06 80 TRP A CA 1
ATOM 625 C C . TRP A 1 80 ? -1.906 12.107 -1.220 1.00 94.06 80 TRP A C 1
ATOM 627 O O . TRP A 1 80 ? -3.039 12.118 -0.739 1.00 94.06 80 TRP A O 1
ATOM 637 N N . ILE A 1 81 ? -0.999 11.190 -0.868 1.00 92.50 81 ILE A N 1
ATOM 638 C CA . ILE A 1 81 ? -1.267 10.116 0.109 1.00 92.50 81 ILE A CA 1
ATOM 639 C C . ILE A 1 81 ? -1.696 10.683 1.462 1.00 92.50 81 ILE A C 1
ATOM 641 O O . ILE A 1 81 ? -2.594 10.138 2.105 1.00 92.50 81 ILE A O 1
ATOM 645 N N . SER A 1 82 ? -1.105 11.805 1.879 1.00 90.38 82 SER A N 1
ATOM 646 C CA . SER A 1 82 ? -1.472 12.470 3.136 1.00 90.38 82 SER A CA 1
ATOM 647 C C . SER A 1 82 ? -2.931 12.946 3.144 1.00 90.38 82 SER A C 1
ATOM 649 O O . SER A 1 82 ? -3.534 13.034 4.206 1.00 90.38 82 SER A O 1
ATOM 651 N N . HIS A 1 83 ? -3.516 13.197 1.969 1.00 91.25 83 HIS A N 1
ATOM 652 C CA . HIS A 1 83 ? -4.924 13.574 1.803 1.00 91.25 83 HIS A CA 1
ATOM 653 C C . HIS A 1 83 ? -5.854 12.369 1.574 1.00 91.25 83 HIS A C 1
ATOM 655 O O . HIS A 1 83 ? -7.065 12.545 1.471 1.00 91.25 83 HIS A O 1
ATOM 661 N N . CYS A 1 84 ? -5.309 11.154 1.461 1.00 89.75 84 CYS A N 1
ATOM 662 C CA . CYS A 1 84 ? -6.077 9.922 1.252 1.00 89.75 84 CYS A CA 1
ATOM 663 C C . CYS A 1 84 ? -6.406 9.185 2.556 1.00 89.75 84 CYS A C 1
ATOM 665 O O . CYS A 1 84 ? -6.998 8.104 2.513 1.00 89.75 84 CYS A O 1
ATOM 667 N N . VAL A 1 85 ? -6.000 9.738 3.701 1.00 92.25 85 VAL A N 1
ATOM 668 C CA . VAL A 1 85 ? -6.302 9.176 5.017 1.00 92.25 85 VAL A CA 1
ATOM 669 C C . VAL A 1 85 ? -7.813 9.275 5.250 1.00 92.25 85 VAL A C 1
ATOM 671 O O . VAL A 1 85 ? -8.364 10.370 5.145 1.00 92.25 85 VAL A O 1
ATOM 674 N N . PRO A 1 86 ? -8.514 8.158 5.506 1.00 92.00 86 PRO A N 1
ATOM 675 C CA . PRO A 1 86 ? -9.953 8.198 5.717 1.00 92.00 86 PRO A CA 1
ATOM 676 C C . PRO A 1 86 ? -10.279 8.874 7.052 1.00 92.00 86 PRO A C 1
ATOM 678 O O . PRO A 1 86 ? -9.650 8.581 8.059 1.00 92.00 86 PRO A O 1
ATOM 681 N N . ASP A 1 87 ? -11.318 9.707 7.086 1.00 88.25 87 ASP A N 1
ATOM 682 C CA . ASP A 1 87 ? -11.785 10.334 8.337 1.00 88.25 87 ASP A CA 1
ATOM 683 C C . ASP A 1 87 ? -12.528 9.352 9.264 1.00 88.25 87 ASP A C 1
ATOM 685 O O . ASP A 1 87 ? -12.759 9.636 10.437 1.00 88.25 87 ASP A O 1
ATOM 689 N N . ASP A 1 88 ? -12.951 8.204 8.724 1.00 87.06 88 ASP A N 1
ATOM 690 C CA . ASP A 1 88 ? -13.755 7.198 9.416 1.00 87.06 88 ASP A CA 1
ATOM 691 C C . ASP A 1 88 ? -13.009 5.854 9.434 1.00 87.06 88 ASP A C 1
ATOM 693 O O . ASP A 1 88 ? -12.774 5.287 8.357 1.00 87.06 88 ASP A O 1
ATOM 697 N N . PRO A 1 89 ? -12.691 5.293 10.619 1.00 87.38 89 PRO A N 1
ATOM 698 C CA . PRO A 1 89 ? -11.974 4.022 10.733 1.00 87.38 89 PRO A CA 1
ATOM 699 C C . PRO A 1 89 ? -12.708 2.859 10.051 1.00 87.38 89 PRO A C 1
ATOM 701 O O . PRO A 1 89 ? -12.074 1.907 9.603 1.00 87.38 89 PRO A O 1
ATOM 704 N N . ARG A 1 90 ? -14.036 2.939 9.887 1.00 87.44 90 ARG A N 1
ATOM 705 C CA . ARG A 1 90 ? -14.843 1.907 9.210 1.00 87.44 90 ARG A CA 1
ATOM 706 C C . ARG A 1 90 ? -14.565 1.816 7.714 1.00 87.44 90 ARG A C 1
ATOM 708 O O . ARG A 1 90 ? -14.811 0.775 7.121 1.00 87.44 90 ARG A O 1
ATOM 715 N N . LYS A 1 91 ? -14.091 2.905 7.107 1.00 90.06 91 LYS A N 1
ATOM 716 C CA . LYS A 1 91 ? -13.775 2.978 5.674 1.00 90.06 91 LYS A CA 1
ATOM 717 C C . LYS A 1 91 ? -12.326 2.598 5.382 1.00 90.06 91 LYS A C 1
ATOM 719 O O . LYS A 1 91 ? -11.902 2.684 4.235 1.00 90.06 91 LYS A O 1
ATOM 724 N N . TYR A 1 92 ? -11.554 2.233 6.408 1.00 92.81 92 TYR A N 1
ATOM 725 C CA . TYR A 1 92 ? -10.126 1.991 6.268 1.00 92.81 92 TYR A CA 1
ATOM 726 C C . TYR A 1 92 ? -9.820 0.818 5.333 1.00 92.81 92 TYR A C 1
ATOM 728 O O . TYR A 1 92 ? -9.054 1.006 4.392 1.00 92.81 92 TYR A O 1
ATOM 736 N N . GLU A 1 93 ? -10.456 -0.341 5.518 1.00 92.12 93 GLU A N 1
ATOM 737 C CA . GLU A 1 93 ? -10.218 -1.525 4.671 1.00 92.12 93 GLU A CA 1
ATOM 738 C C . GLU A 1 93 ? -10.613 -1.296 3.200 1.00 92.12 93 GLU A C 1
ATOM 740 O O . GLU A 1 93 ? -9.964 -1.811 2.293 1.00 92.12 93 GLU A O 1
ATOM 745 N N . ASP A 1 94 ? -11.617 -0.452 2.946 1.00 91.81 94 ASP A N 1
ATOM 746 C CA . ASP A 1 94 ? -12.046 -0.094 1.588 1.00 91.81 94 ASP A CA 1
ATOM 747 C C . ASP A 1 94 ? -11.200 1.039 0.968 1.00 91.81 94 ASP A C 1
ATOM 749 O O . ASP A 1 94 ? -11.329 1.366 -0.217 1.00 91.81 94 ASP A O 1
ATOM 753 N N . SER A 1 95 ? -10.333 1.681 1.757 1.00 93.19 95 SER A N 1
ATOM 754 C CA . SER A 1 95 ? -9.576 2.855 1.325 1.00 93.19 95 SER A CA 1
ATOM 755 C C . SER A 1 95 ? -8.441 2.505 0.358 1.00 93.19 95 SER A C 1
ATOM 757 O O . SER A 1 95 ? -7.852 1.420 0.385 1.00 93.19 95 SER A O 1
ATOM 759 N N . ILE A 1 96 ? -8.069 3.472 -0.489 1.00 92.31 96 ILE A N 1
ATOM 760 C CA . ILE A 1 96 ? -6.869 3.354 -1.330 1.00 92.31 96 ILE A CA 1
ATOM 761 C C . ILE A 1 96 ? -5.597 3.224 -0.478 1.00 92.31 96 ILE A C 1
ATOM 763 O O . ILE A 1 96 ? -4.690 2.484 -0.848 1.00 92.31 96 ILE A O 1
ATOM 767 N N . LEU A 1 97 ? -5.564 3.869 0.694 1.00 93.69 97 LEU A N 1
ATOM 768 C CA . LEU A 1 97 ? -4.447 3.805 1.633 1.00 93.69 97 LEU A CA 1
ATOM 769 C C . LEU A 1 97 ? -4.166 2.359 2.061 1.00 93.69 97 LEU A C 1
ATOM 771 O O . LEU A 1 97 ? -3.034 1.899 1.931 1.00 93.69 97 LEU A O 1
ATOM 775 N N . PHE A 1 98 ? -5.192 1.622 2.498 1.00 94.81 98 PHE A N 1
ATOM 776 C CA . PHE A 1 98 ? -5.045 0.221 2.903 1.00 94.81 98 PHE A CA 1
ATOM 777 C C . PHE A 1 98 ? -4.656 -0.697 1.736 1.00 94.81 98 PHE A C 1
ATOM 779 O O . PHE A 1 98 ? -3.779 -1.552 1.883 1.00 94.81 98 PHE A O 1
ATOM 786 N N . ARG A 1 99 ? -5.251 -0.500 0.551 1.00 93.69 99 ARG A N 1
ATOM 787 C CA . ARG A 1 99 ? -4.897 -1.276 -0.653 1.00 93.69 99 ARG A CA 1
ATOM 788 C C . ARG A 1 99 ? -3.451 -1.060 -1.089 1.00 93.69 99 ARG A C 1
ATOM 790 O O . ARG A 1 99 ? -2.790 -2.005 -1.528 1.00 93.69 99 ARG A O 1
ATOM 797 N N . MET A 1 100 ? -2.949 0.167 -0.968 1.00 94.06 100 MET A N 1
ATOM 798 C CA . MET A 1 100 ? -1.543 0.471 -1.212 1.00 94.06 100 MET A CA 1
ATOM 799 C C . MET A 1 100 ? -0.669 -0.156 -0.125 1.00 94.06 100 MET A C 1
ATOM 801 O O . MET A 1 100 ? 0.221 -0.929 -0.462 1.00 94.06 100 MET A O 1
ATOM 805 N N . LEU A 1 101 ? -0.957 0.078 1.158 1.00 95.25 101 LEU A N 1
ATOM 806 C CA . LEU A 1 101 ? -0.204 -0.499 2.279 1.00 95.25 101 LEU A CA 1
ATOM 807 C C . LEU A 1 101 ? -0.066 -2.014 2.177 1.00 95.25 101 LEU A C 1
ATOM 809 O O . LEU A 1 101 ? 1.042 -2.524 2.274 1.00 95.25 101 LEU A O 1
ATOM 813 N N . SER A 1 102 ? -1.158 -2.723 1.900 1.00 93.19 102 SER A N 1
ATOM 814 C CA . SER A 1 102 ? -1.151 -4.181 1.761 1.00 93.19 102 SER A CA 1
ATOM 815 C C . SER A 1 102 ? -0.215 -4.648 0.641 1.00 93.19 102 SER A C 1
ATOM 817 O O . SER A 1 102 ? 0.532 -5.611 0.802 1.00 93.19 102 SER A O 1
ATOM 819 N N . ARG A 1 103 ? -0.215 -3.946 -0.498 1.00 92.25 103 ARG A N 1
ATOM 820 C CA . ARG A 1 103 ? 0.641 -4.271 -1.647 1.00 92.25 103 ARG A CA 1
ATOM 821 C C . ARG A 1 103 ? 2.107 -3.933 -1.384 1.00 92.25 103 ARG A C 1
ATOM 823 O O . ARG A 1 103 ? 2.980 -4.752 -1.657 1.00 92.25 103 ARG A O 1
ATOM 830 N N . PHE A 1 104 ? 2.379 -2.763 -0.813 1.00 94.25 104 PHE A N 1
ATOM 831 C CA . PHE A 1 104 ? 3.739 -2.328 -0.509 1.00 94.25 104 PHE A CA 1
ATOM 832 C C . PHE A 1 104 ? 4.356 -3.087 0.668 1.00 94.25 104 PHE A C 1
ATOM 834 O O . PHE A 1 104 ? 5.548 -3.358 0.622 1.00 94.25 104 PHE A O 1
ATOM 841 N N . ALA A 1 105 ? 3.569 -3.526 1.653 1.00 93.69 105 ALA A N 1
ATOM 842 C CA . ALA A 1 105 ? 4.040 -4.417 2.711 1.00 93.69 105 ALA A CA 1
ATOM 843 C C . ALA A 1 105 ? 4.531 -5.754 2.134 1.00 93.69 105 ALA A C 1
ATOM 845 O O . ALA A 1 105 ? 5.609 -6.219 2.492 1.00 93.69 105 ALA A O 1
ATOM 846 N N . LEU A 1 106 ? 3.793 -6.337 1.178 1.00 91.25 106 LEU A N 1
ATOM 847 C CA . LEU A 1 106 ? 4.225 -7.550 0.473 1.00 91.25 106 LEU A CA 1
ATOM 848 C C . LEU A 1 106 ? 5.483 -7.314 -0.370 1.00 91.25 106 LEU A C 1
ATOM 850 O O . LEU A 1 106 ? 6.385 -8.147 -0.368 1.00 91.25 106 LEU A O 1
ATOM 854 N N . CYS A 1 107 ? 5.544 -6.191 -1.089 1.00 91.25 107 CYS A N 1
ATOM 855 C CA . CYS A 1 107 ? 6.699 -5.845 -1.914 1.00 91.25 107 CYS A CA 1
ATOM 856 C C . CYS A 1 107 ? 7.962 -5.639 -1.062 1.00 91.25 107 CYS A C 1
ATOM 858 O O . CYS A 1 107 ? 8.986 -6.270 -1.313 1.00 91.25 107 CYS A O 1
ATOM 860 N N . CYS A 1 108 ? 7.877 -4.813 -0.017 1.00 90.44 108 CYS A N 1
ATOM 861 C CA . CYS A 1 108 ? 8.989 -4.526 0.886 1.00 90.44 108 CYS A CA 1
ATOM 862 C C . CYS A 1 108 ? 9.412 -5.759 1.699 1.00 90.44 108 CYS A C 1
ATOM 864 O O . CYS A 1 108 ? 10.606 -5.997 1.867 1.00 90.44 108 CYS A O 1
ATOM 866 N N . GLY A 1 109 ? 8.462 -6.593 2.132 1.00 89.12 109 GLY A N 1
ATOM 867 C CA . GLY A 1 109 ? 8.754 -7.861 2.808 1.00 89.12 109 GLY A CA 1
ATOM 868 C C . GLY A 1 109 ? 9.436 -8.904 1.910 1.00 89.12 109 GLY A C 1
ATOM 869 O O . GLY A 1 109 ? 10.042 -9.847 2.409 1.00 89.12 109 GLY A O 1
ATOM 870 N N . ALA A 1 110 ? 9.378 -8.740 0.583 1.00 88.19 110 ALA A N 1
ATOM 871 C CA . ALA A 1 110 ? 10.086 -9.590 -0.376 1.00 88.19 110 ALA A CA 1
ATOM 872 C C . ALA A 1 110 ? 11.486 -9.064 -0.748 1.00 88.19 110 ALA A C 1
ATOM 874 O O . ALA A 1 110 ? 12.202 -9.723 -1.506 1.00 88.19 110 ALA A O 1
ATOM 875 N N . LEU A 1 111 ? 11.892 -7.889 -0.248 1.00 88.88 111 LEU A N 1
ATOM 876 C CA . LEU A 1 111 ? 13.222 -7.344 -0.513 1.00 88.88 111 LEU A CA 1
ATOM 877 C C . LEU A 1 111 ? 14.304 -8.177 0.202 1.00 88.88 111 LEU A C 1
ATOM 879 O O . LEU A 1 111 ? 14.089 -8.653 1.318 1.00 88.88 111 LEU A O 1
ATOM 883 N N . PRO A 1 112 ? 15.490 -8.346 -0.409 1.00 86.31 112 PRO A N 1
ATOM 884 C CA . PRO A 1 112 ? 16.562 -9.160 0.164 1.00 86.31 112 PRO A CA 1
ATOM 885 C C . PRO A 1 112 ? 17.248 -8.502 1.372 1.00 86.31 112 PRO A C 1
ATOM 887 O O . PRO A 1 112 ? 17.919 -9.189 2.136 1.00 86.31 112 PRO A O 1
ATOM 890 N N . PHE A 1 113 ? 17.081 -7.191 1.556 1.00 85.25 113 PHE A N 1
ATOM 891 C CA . PHE A 1 113 ? 17.597 -6.430 2.693 1.00 85.25 113 PHE A CA 1
ATOM 892 C C . PHE A 1 113 ? 16.447 -6.114 3.657 1.00 85.25 113 PHE A C 1
ATOM 894 O O . PHE A 1 113 ? 15.735 -5.123 3.514 1.00 85.25 113 PHE A O 1
ATOM 901 N N . GLN A 1 114 ? 16.254 -6.985 4.644 1.00 83.75 114 GLN A N 1
ATOM 902 C CA . GLN A 1 114 ? 15.299 -6.740 5.723 1.00 83.75 114 GLN A CA 1
ATOM 903 C C . GLN A 1 114 ? 15.927 -5.864 6.811 1.00 83.75 114 GLN A C 1
ATOM 905 O O . GLN A 1 114 ? 17.124 -5.963 7.093 1.00 83.75 114 GLN A O 1
ATOM 910 N N . SER A 1 115 ? 15.115 -5.006 7.424 1.00 86.19 115 SER A N 1
ATOM 911 C CA . SER A 1 115 ? 15.487 -4.220 8.600 1.00 86.19 115 SER A CA 1
ATOM 912 C C . SER A 1 115 ? 14.417 -4.371 9.685 1.00 86.19 115 SER A C 1
ATOM 914 O O . SER A 1 115 ? 13.248 -4.563 9.350 1.00 86.19 115 SER A O 1
ATOM 916 N N . PRO A 1 116 ? 14.772 -4.222 10.975 1.00 86.25 116 PRO A N 1
ATOM 917 C CA . PRO A 1 116 ? 13.788 -4.253 12.060 1.00 86.25 116 PRO A CA 1
ATOM 918 C C . PRO A 1 116 ? 12.645 -3.246 11.860 1.00 86.25 116 PRO A C 1
ATOM 920 O O . PRO A 1 116 ? 11.494 -3.540 12.156 1.00 86.25 116 PRO A O 1
ATOM 923 N N . GLU A 1 117 ? 12.953 -2.085 11.275 1.00 89.19 117 GLU A N 1
ATOM 924 C CA . GLU A 1 117 ? 11.971 -1.049 10.930 1.00 89.19 117 GLU A CA 1
ATOM 925 C C . GLU A 1 117 ? 10.923 -1.546 9.915 1.00 89.19 117 GLU A C 1
ATOM 927 O O . GLU A 1 117 ? 9.744 -1.206 10.019 1.00 89.19 117 GLU A O 1
ATOM 932 N N . LEU A 1 118 ? 11.328 -2.365 8.934 1.00 89.06 118 LEU A N 1
ATOM 933 C CA . LEU A 1 118 ? 10.414 -2.949 7.949 1.00 89.06 118 LEU A CA 1
ATOM 934 C C . LEU A 1 118 ? 9.508 -4.010 8.577 1.00 89.06 118 LEU A C 1
ATOM 936 O O . LEU A 1 118 ? 8.314 -4.036 8.264 1.00 89.06 118 LEU A O 1
ATOM 940 N N . ASP A 1 119 ? 10.047 -4.820 9.490 1.00 88.12 119 ASP A N 1
ATOM 941 C CA . ASP A 1 119 ? 9.278 -5.813 10.248 1.00 88.12 119 ASP A CA 1
ATOM 942 C C . ASP A 1 119 ? 8.222 -5.138 11.140 1.00 88.12 119 ASP A C 1
ATOM 944 O O . ASP A 1 119 ? 7.070 -5.580 11.206 1.00 88.12 119 ASP A O 1
ATOM 948 N N . GLU A 1 120 ? 8.589 -4.038 11.805 1.00 90.00 120 GLU A N 1
ATOM 949 C CA . GLU A 1 120 ? 7.671 -3.211 12.597 1.00 90.00 120 GLU A CA 1
ATOM 950 C C . GLU A 1 120 ? 6.574 -2.596 11.723 1.00 90.00 120 GLU A C 1
ATOM 952 O O . GLU A 1 120 ? 5.391 -2.699 12.056 1.00 90.00 120 GLU A O 1
ATOM 957 N N . CYS A 1 121 ? 6.941 -2.031 10.568 1.00 92.25 121 CYS A N 1
ATOM 958 C CA . CYS A 1 121 ? 5.982 -1.503 9.600 1.00 92.25 121 CYS A CA 1
ATOM 959 C C . CYS A 1 121 ? 5.004 -2.586 9.125 1.00 92.25 121 CYS A C 1
ATOM 961 O O . CYS A 1 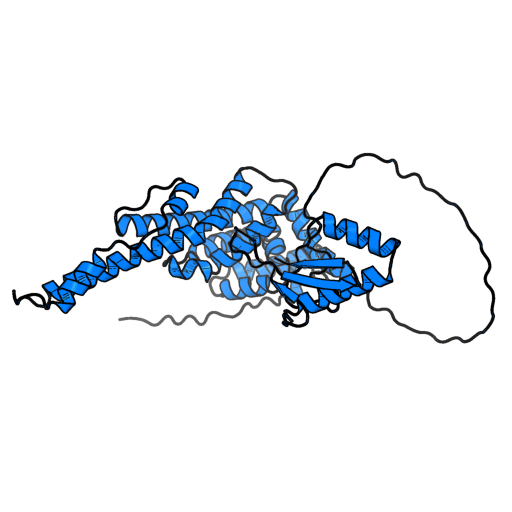121 ? 3.796 -2.358 9.084 1.00 92.25 121 CYS A O 1
ATOM 963 N N . GLN A 1 122 ? 5.504 -3.779 8.792 1.00 91.44 122 GLN A N 1
ATOM 964 C CA . GLN A 1 122 ? 4.672 -4.880 8.311 1.00 91.44 122 GLN A CA 1
ATOM 965 C C . GLN A 1 122 ? 3.688 -5.350 9.387 1.00 91.44 122 GLN A C 1
ATOM 967 O O . GLN A 1 122 ? 2.500 -5.528 9.106 1.00 91.44 122 GLN A O 1
ATOM 972 N N . ARG A 1 123 ? 4.152 -5.467 10.635 1.00 89.94 123 ARG A N 1
ATOM 973 C CA . ARG A 1 123 ? 3.293 -5.771 11.784 1.00 89.94 123 ARG A CA 1
ATOM 974 C C . ARG A 1 123 ? 2.233 -4.690 11.998 1.00 89.94 123 ARG A C 1
ATOM 976 O O . ARG A 1 123 ? 1.071 -5.018 12.230 1.00 89.94 123 ARG A O 1
ATOM 983 N N . ALA A 1 124 ? 2.606 -3.415 11.892 1.00 91.38 124 ALA A N 1
ATOM 984 C CA . ALA A 1 124 ? 1.674 -2.301 12.034 1.00 91.38 124 ALA A CA 1
ATOM 985 C C . ALA A 1 124 ? 0.559 -2.353 10.976 1.00 91.38 124 ALA A C 1
ATOM 987 O O . ALA A 1 124 ? -0.605 -2.131 11.310 1.00 91.38 124 ALA A O 1
ATOM 988 N N . VAL A 1 125 ? 0.887 -2.681 9.721 1.00 93.00 125 VAL A N 1
ATOM 989 C CA . VAL A 1 125 ? -0.099 -2.846 8.635 1.00 93.00 125 VAL A CA 1
ATOM 990 C C . VAL A 1 125 ? -1.030 -4.031 8.885 1.00 93.00 125 VAL A C 1
ATOM 992 O O . VAL A 1 125 ? -2.231 -3.926 8.648 1.00 93.00 125 VAL A O 1
ATOM 995 N N . GLU A 1 126 ? -0.507 -5.152 9.387 1.00 92.00 126 GLU A N 1
ATOM 996 C CA . GLU A 1 126 ? -1.316 -6.343 9.671 1.00 92.00 126 GLU A CA 1
ATOM 997 C C . GLU A 1 126 ? -2.307 -6.122 10.828 1.00 92.00 126 GLU A C 1
ATOM 999 O O . GLU A 1 126 ? -3.447 -6.598 10.784 1.00 92.00 126 GLU A O 1
ATOM 1004 N N . LEU A 1 127 ? -1.886 -5.400 11.871 1.00 90.19 127 LEU A N 1
ATOM 1005 C CA . LEU A 1 127 ? -2.687 -5.195 13.080 1.00 90.19 127 LEU A CA 1
ATOM 1006 C C . LEU A 1 127 ? -3.699 -4.049 12.952 1.00 90.19 127 LEU A C 1
ATOM 1008 O O . LEU A 1 127 ? -4.772 -4.125 13.557 1.00 90.19 127 LEU A O 1
ATOM 1012 N N . ALA A 1 128 ? -3.408 -3.015 12.156 1.00 91.88 128 ALA A N 1
ATOM 1013 C CA . ALA A 1 128 ? -4.248 -1.819 12.064 1.00 91.88 128 ALA A CA 1
ATOM 1014 C C . ALA A 1 128 ? -5.725 -2.087 11.710 1.00 91.88 128 ALA A C 1
ATOM 1016 O O . ALA A 1 128 ? -6.582 -1.547 12.414 1.00 91.88 128 ALA A O 1
ATOM 1017 N N . PRO A 1 129 ? -6.083 -2.939 10.724 1.00 92.12 129 PRO A N 1
ATOM 1018 C CA . PRO A 1 129 ? -7.486 -3.243 10.431 1.00 92.12 129 PRO A CA 1
ATOM 1019 C C . PRO A 1 129 ? -8.240 -3.801 11.642 1.00 92.12 129 PRO A C 1
ATOM 1021 O O . PRO A 1 129 ? -9.368 -3.398 11.926 1.00 92.12 129 PRO A O 1
ATOM 1024 N N . ARG A 1 130 ? -7.592 -4.693 12.405 1.00 90.19 130 ARG A N 1
ATOM 1025 C CA . ARG A 1 130 ? -8.196 -5.334 13.582 1.00 90.19 130 ARG A CA 1
ATOM 1026 C C . ARG A 1 130 ? -8.479 -4.302 14.666 1.00 90.19 130 ARG A C 1
ATOM 1028 O O . ARG A 1 130 ? -9.595 -4.240 15.171 1.00 90.19 130 ARG A O 1
ATOM 1035 N N . VAL A 1 131 ? -7.495 -3.459 14.973 1.00 89.62 131 VAL A N 1
ATOM 1036 C CA . VAL A 1 131 ? -7.625 -2.419 16.004 1.00 89.62 131 VAL A CA 1
ATOM 1037 C C . VAL A 1 131 ? -8.679 -1.386 15.599 1.00 89.62 131 VAL A C 1
ATOM 1039 O O . VAL A 1 131 ? -9.549 -1.043 16.396 1.00 89.62 131 VAL A O 1
ATOM 1042 N N . LEU A 1 132 ? -8.651 -0.914 14.349 1.00 90.69 132 LEU A N 1
ATOM 1043 C CA . LEU A 1 132 ? -9.594 0.092 13.850 1.00 90.69 132 LEU A CA 1
ATOM 1044 C C . LEU A 1 132 ? -11.038 -0.423 13.840 1.00 90.69 132 LEU A C 1
ATOM 1046 O O . LEU A 1 132 ? -11.965 0.341 14.116 1.00 90.69 132 LEU A O 1
ATOM 1050 N N . LYS A 1 133 ? -11.241 -1.719 13.587 1.00 89.69 133 LYS A N 1
ATOM 1051 C CA . LYS A 1 133 ? -12.555 -2.360 13.675 1.00 89.69 133 LYS A CA 1
ATOM 1052 C C . LYS A 1 133 ? -13.095 -2.382 15.105 1.00 89.69 133 LYS A C 1
ATOM 1054 O O . LYS A 1 133 ? -14.264 -2.055 15.309 1.00 89.69 133 LYS A O 1
ATOM 1059 N N . GLU A 1 134 ? -12.255 -2.705 16.085 1.00 87.00 134 GLU A N 1
ATOM 1060 C CA . GLU A 1 134 ? -12.622 -2.664 17.506 1.00 87.00 134 GLU A CA 1
ATOM 1061 C C . GLU A 1 134 ? -12.905 -1.224 17.975 1.00 87.00 134 GLU A C 1
ATOM 1063 O O . GLU A 1 134 ? -13.912 -0.958 18.637 1.00 87.00 134 GLU A O 1
ATOM 1068 N N . LEU A 1 135 ? -12.093 -0.256 17.543 1.00 86.50 135 LEU A N 1
ATOM 1069 C CA . LEU A 1 135 ? -12.315 1.169 17.815 1.00 86.50 135 LEU A CA 1
ATOM 1070 C C . LEU A 1 135 ? -13.620 1.690 17.203 1.00 86.50 135 LEU A C 1
ATOM 1072 O O . LEU A 1 135 ? -14.339 2.463 17.836 1.00 86.50 135 LEU A O 1
ATOM 1076 N N . ALA A 1 136 ? -13.987 1.226 16.007 1.00 86.06 136 ALA A N 1
ATOM 1077 C CA . ALA A 1 136 ? -15.252 1.585 15.375 1.00 86.06 136 ALA A CA 1
ATOM 1078 C C . ALA A 1 136 ? -16.484 1.081 16.153 1.00 86.06 136 ALA A C 1
ATOM 1080 O O . ALA A 1 136 ? -17.564 1.675 16.057 1.00 86.06 136 ALA A O 1
ATOM 1081 N N . ILE A 1 137 ? -16.351 -0.000 16.932 1.00 82.50 137 ILE A N 1
ATOM 1082 C CA . ILE A 1 137 ? -17.413 -0.484 17.824 1.00 82.50 137 ILE A CA 1
ATOM 1083 C C . ILE A 1 137 ? -17.585 0.478 19.006 1.00 82.50 137 ILE A C 1
ATOM 1085 O O . ILE A 1 137 ? -18.719 0.855 19.310 1.00 82.50 137 ILE A O 1
ATOM 1089 N N . LEU A 1 138 ? -16.484 0.918 19.626 1.00 76.69 138 LEU A N 1
ATOM 1090 C CA . LEU A 1 138 ? -16.502 1.907 20.714 1.00 76.69 138 LEU A CA 1
ATOM 1091 C C . LEU A 1 138 ? -17.070 3.253 20.251 1.00 76.69 138 LEU A C 1
ATOM 1093 O O . LEU A 1 138 ? -17.899 3.845 20.944 1.00 76.69 138 LEU A O 1
ATOM 1097 N N . TRP A 1 139 ? -16.725 3.671 19.031 1.00 73.62 139 TRP A N 1
ATOM 1098 C CA . TRP A 1 139 ? -17.270 4.870 18.395 1.00 73.62 139 TRP A CA 1
ATOM 1099 C C . TRP A 1 139 ? -18.810 4.852 18.328 1.00 73.62 139 TRP A C 1
ATOM 1101 O O . TRP A 1 139 ? -19.463 5.845 18.643 1.00 73.62 139 TRP A O 1
ATOM 1111 N N . ARG A 1 140 ? -19.427 3.710 17.975 1.00 69.00 140 ARG A N 1
ATOM 1112 C CA . ARG A 1 140 ? -20.898 3.582 17.876 1.00 69.00 140 ARG A CA 1
ATOM 1113 C C . ARG A 1 140 ? -21.630 3.736 19.206 1.00 69.00 140 ARG A C 1
ATOM 1115 O O . ARG A 1 140 ? -22.786 4.160 19.212 1.00 69.00 140 ARG A O 1
ATOM 1122 N N . VAL A 1 141 ? -21.018 3.308 20.309 1.00 62.31 141 VAL A N 1
ATOM 1123 C CA . VAL A 1 141 ? -21.660 3.371 21.632 1.00 62.31 141 VAL A CA 1
ATOM 1124 C C . VAL A 1 141 ? -21.857 4.826 22.033 1.00 62.31 141 VAL A C 1
ATOM 1126 O O . VAL A 1 141 ? -22.935 5.186 22.498 1.00 62.31 141 VAL A O 1
ATOM 1129 N N . GLY A 1 142 ? -20.852 5.655 21.769 1.00 58.06 142 GLY A N 1
ATOM 1130 C CA . GLY A 1 142 ? -20.890 7.088 22.005 1.00 58.06 142 GLY A CA 1
ATOM 1131 C C . GLY A 1 142 ? -21.972 7.821 21.206 1.00 58.06 142 GLY A C 1
ATOM 1132 O O . GLY A 1 142 ? -22.865 8.422 21.804 1.00 58.06 142 GLY A O 1
ATOM 1133 N N . GLU A 1 143 ? -22.003 7.643 19.876 1.00 59.03 143 GLU A N 1
ATOM 1134 C CA . GLU A 1 143 ? -23.039 8.234 19.001 1.00 59.03 143 GLU A CA 1
ATOM 1135 C C . GLU A 1 143 ? -24.465 7.850 19.442 1.00 59.03 143 GLU A C 1
ATOM 1137 O O . GLU A 1 143 ? -25.385 8.670 19.448 1.00 59.03 143 GLU A O 1
ATOM 1142 N N . ALA A 1 144 ? -24.677 6.591 19.842 1.00 59.25 144 ALA A N 1
ATOM 1143 C CA . ALA A 1 144 ? -25.986 6.128 20.292 1.00 59.25 144 ALA A CA 1
ATOM 1144 C C . ALA A 1 144 ? -26.400 6.724 21.650 1.00 59.25 144 ALA A C 1
ATOM 1146 O O . ALA A 1 144 ? -27.597 6.905 21.888 1.00 59.25 144 ALA A O 1
ATOM 1147 N N . VAL A 1 145 ? -25.444 7.006 22.540 1.00 58.34 145 VAL A N 1
ATOM 1148 C CA . VAL A 1 145 ? -25.700 7.616 23.851 1.00 58.34 145 VAL A CA 1
ATOM 1149 C C . VAL A 1 145 ? -26.009 9.108 23.701 1.00 58.34 145 VAL A C 1
ATOM 1151 O O . VAL A 1 145 ? -27.014 9.559 24.257 1.00 58.34 145 VAL A O 1
ATOM 1154 N N . GLU A 1 146 ? -25.249 9.849 22.892 1.00 57.56 146 GLU A N 1
ATOM 1155 C CA . GLU A 1 146 ? -25.472 11.285 22.650 1.00 57.56 146 GLU A CA 1
ATOM 1156 C C . GLU A 1 146 ? -26.850 11.571 22.042 1.00 57.56 146 GLU A C 1
ATOM 1158 O O . GLU A 1 146 ? -27.613 12.372 22.588 1.00 57.56 146 GLU A O 1
ATOM 1163 N N . VAL A 1 147 ? -27.246 10.824 21.003 1.00 58.84 147 VAL A N 1
ATOM 1164 C CA . VAL A 1 147 ? -28.576 10.965 20.378 1.00 58.84 147 VAL A CA 1
ATOM 1165 C C . VAL A 1 147 ? -29.697 10.721 21.395 1.00 58.84 147 VAL A C 1
ATOM 1167 O O . VAL A 1 147 ? -30.719 11.408 21.387 1.00 58.84 147 VAL A O 1
ATOM 1170 N N . THR A 1 148 ? -29.521 9.771 22.323 1.00 59.94 148 THR A N 1
ATOM 1171 C CA . THR A 1 148 ? -30.534 9.523 23.363 1.00 59.94 148 THR A CA 1
ATOM 1172 C C . THR A 1 148 ? -30.596 10.612 24.431 1.00 59.94 148 THR A C 1
ATOM 1174 O O . THR A 1 148 ? -31.679 10.862 24.967 1.00 59.94 148 THR A O 1
ATOM 1177 N N . ALA A 1 149 ? -29.474 11.265 24.740 1.00 58.84 149 ALA A N 1
ATOM 1178 C CA . ALA A 1 149 ? -29.423 12.370 25.688 1.00 58.84 149 ALA A CA 1
ATOM 1179 C C . ALA A 1 149 ? -30.071 13.633 25.097 1.00 58.84 149 ALA A C 1
ATOM 1181 O O . ALA A 1 149 ? -30.921 14.243 25.749 1.00 58.84 149 ALA A O 1
ATOM 1182 N N . GLU A 1 150 ? -29.771 13.972 23.842 1.00 58.53 150 GLU A N 1
ATOM 1183 C CA . GLU A 1 150 ? -30.390 15.107 23.146 1.00 58.53 150 GLU A CA 1
ATOM 1184 C C . GLU A 1 150 ? -31.900 14.914 22.937 1.00 58.53 150 GLU A C 1
ATOM 1186 O O . GLU A 1 150 ? -32.688 15.821 23.219 1.00 58.53 150 GLU A O 1
ATOM 1191 N N . GLU A 1 151 ? -32.346 13.712 22.544 1.00 57.22 151 GLU A N 1
ATOM 1192 C CA . GLU A 1 151 ? -33.777 13.392 22.440 1.00 57.22 151 GLU A CA 1
ATOM 1193 C C . GLU A 1 151 ? -34.516 13.504 23.786 1.00 57.22 151 GLU A C 1
ATOM 1195 O O . GLU A 1 151 ? -35.717 13.809 23.816 1.00 57.22 151 GLU A O 1
ATOM 1200 N N . ALA A 1 152 ? -33.826 13.239 24.902 1.00 54.69 152 ALA A N 1
ATOM 1201 C CA . ALA A 1 152 ? -34.379 13.364 26.247 1.00 54.69 152 ALA A CA 1
ATOM 1202 C C . ALA A 1 152 ? -34.461 14.830 26.705 1.00 54.69 152 ALA A C 1
ATOM 1204 O O . ALA A 1 152 ? -35.460 15.217 27.313 1.00 54.69 152 ALA A O 1
ATOM 1205 N N . VAL A 1 153 ? -33.466 15.656 26.367 1.00 56.94 153 VAL A N 1
ATOM 1206 C CA . VAL A 1 153 ? -33.443 17.096 26.681 1.00 56.94 153 VAL A CA 1
ATOM 1207 C C . VAL A 1 153 ? -34.462 17.869 25.834 1.00 56.94 153 VAL A C 1
ATOM 1209 O O . VAL A 1 153 ? -35.179 18.721 26.359 1.00 56.94 153 VAL A O 1
ATOM 1212 N N . ALA A 1 154 ? -34.627 17.515 24.554 1.00 58.62 154 ALA A N 1
ATOM 1213 C CA . ALA A 1 154 ? -35.615 18.130 23.662 1.00 58.62 154 ALA A CA 1
ATOM 1214 C C . ALA A 1 154 ? -37.075 17.850 24.081 1.00 58.62 154 ALA A C 1
ATOM 1216 O O . ALA A 1 154 ? -37.992 18.606 23.751 1.00 58.62 154 ALA A O 1
ATOM 1217 N N . LYS A 1 155 ? -37.319 16.783 24.852 1.00 54.16 155 LYS A N 1
ATOM 1218 C CA . LYS A 1 155 ? -38.636 16.430 25.404 1.00 54.16 155 LYS A CA 1
ATOM 1219 C C . LYS A 1 155 ? -38.713 16.829 26.877 1.00 54.16 155 LYS A C 1
ATOM 1221 O O . LYS A 1 155 ? -38.849 15.972 27.743 1.00 54.16 155 LYS A O 1
ATOM 1226 N N . GLY A 1 156 ? -38.670 18.132 27.155 1.00 50.84 156 GLY A N 1
ATOM 1227 C CA . GLY A 1 156 ? -38.652 18.746 28.493 1.00 50.84 156 GLY A CA 1
ATOM 1228 C C . GLY A 1 156 ? -39.853 18.482 29.422 1.00 50.84 156 GLY A C 1
ATOM 1229 O O . GLY A 1 156 ? -40.439 19.420 29.955 1.00 50.84 156 GLY A O 1
ATOM 1230 N N . LYS A 1 157 ? -40.243 17.226 29.666 1.00 43.28 157 LYS A N 1
ATOM 1231 C CA . LYS A 1 157 ? -41.208 16.841 30.706 1.00 43.28 157 LYS A CA 1
ATOM 1232 C C . LYS A 1 157 ? -40.783 15.528 31.352 1.00 43.28 157 LYS A C 1
ATOM 1234 O O . LYS A 1 157 ? -40.676 14.510 30.674 1.00 43.28 157 LYS A O 1
ATOM 1239 N N . ALA A 1 158 ? -40.650 15.548 32.679 1.00 46.91 158 ALA A N 1
ATOM 1240 C CA . ALA A 1 158 ? -40.450 14.400 33.564 1.00 46.91 158 ALA A CA 1
ATOM 1241 C C . ALA A 1 158 ? -41.648 13.421 33.540 1.00 46.91 158 ALA A C 1
ATOM 1243 O O . ALA A 1 158 ? -42.344 13.212 34.532 1.00 46.91 158 ALA A O 1
ATOM 1244 N N . LYS A 1 159 ? -41.931 12.824 32.381 1.00 51.25 159 LYS A N 1
ATOM 1245 C CA . LYS A 1 159 ? -42.843 11.691 32.236 1.00 51.25 159 LYS A CA 1
ATOM 1246 C C . LYS A 1 159 ? -42.007 10.422 32.285 1.00 51.25 159 LYS A C 1
ATOM 1248 O O . LYS A 1 159 ? -41.057 10.287 31.521 1.00 51.25 159 LYS A O 1
ATOM 1253 N N . ARG A 1 160 ? -42.386 9.514 33.196 1.00 57.50 160 ARG A N 1
ATOM 1254 C CA . ARG A 1 160 ? -41.838 8.158 33.372 1.00 57.50 160 ARG A CA 1
ATOM 1255 C C . ARG A 1 160 ? -41.280 7.615 32.056 1.00 57.50 160 ARG A C 1
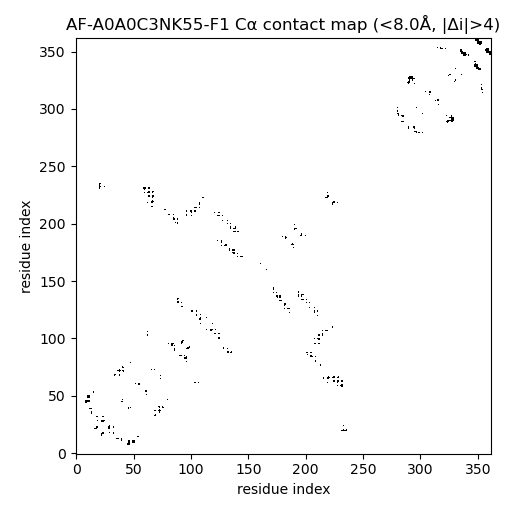ATOM 1257 O O . ARG A 1 160 ? -42.045 7.377 31.120 1.00 57.50 160 ARG A O 1
ATOM 1264 N N . VAL A 1 161 ? -39.960 7.435 32.018 1.00 54.69 161 VAL A N 1
ATOM 1265 C CA . VAL A 1 161 ? -39.239 6.855 30.883 1.00 54.69 161 VAL A CA 1
ATOM 1266 C C . VAL A 1 161 ? -39.956 5.559 30.486 1.00 54.69 161 VAL A C 1
ATOM 1268 O O . VAL A 1 161 ? -40.091 4.665 31.328 1.00 54.69 161 VAL A O 1
ATOM 1271 N N . PRO A 1 162 ? -40.463 5.436 29.245 1.00 58.81 162 PRO A N 1
ATOM 1272 C CA . PRO A 1 162 ? -41.129 4.222 28.802 1.00 58.81 162 PRO A CA 1
ATOM 1273 C C . PRO A 1 162 ? -40.193 3.032 29.009 1.00 58.81 162 PRO A C 1
ATOM 1275 O O . PRO A 1 162 ? -39.017 3.103 28.655 1.00 58.81 162 PRO A O 1
ATOM 1278 N N . GLN A 1 163 ? -40.697 1.914 29.537 1.00 59.75 163 GLN A N 1
ATOM 1279 C CA . GLN A 1 163 ? -39.903 0.711 29.840 1.00 59.75 163 GLN A CA 1
ATOM 1280 C C . GLN A 1 163 ? -39.063 0.223 28.640 1.00 59.75 163 GLN A C 1
ATOM 1282 O O . GLN A 1 163 ? -38.016 -0.400 28.808 1.00 59.75 163 GLN A O 1
ATOM 1287 N N . ARG A 1 164 ? -39.499 0.549 27.416 1.00 55.75 164 ARG A N 1
ATOM 1288 C CA . ARG A 1 164 ? -38.795 0.288 26.156 1.00 55.75 164 ARG A CA 1
ATOM 1289 C C . ARG A 1 164 ? -37.540 1.160 25.975 1.00 55.75 164 ARG A C 1
ATOM 1291 O O . ARG A 1 164 ? -36.529 0.642 25.519 1.00 55.75 164 ARG A O 1
ATOM 1298 N N . VAL A 1 165 ? -37.577 2.427 26.394 1.00 54.41 165 VAL A N 1
ATOM 1299 C CA . VAL A 1 165 ? -36.427 3.354 26.424 1.00 54.41 165 VAL A CA 1
ATOM 1300 C C . VAL A 1 165 ? -35.479 2.983 27.566 1.00 54.41 165 VAL A C 1
ATOM 1302 O O . VAL A 1 165 ? -34.281 2.887 27.342 1.00 54.41 165 VAL A O 1
ATOM 1305 N N . ALA A 1 166 ? -36.002 2.627 28.746 1.00 57.25 166 ALA A N 1
ATOM 1306 C CA . ALA A 1 166 ? -35.189 2.132 29.862 1.00 57.25 166 ALA A CA 1
ATOM 1307 C C . ALA A 1 166 ? -34.470 0.807 29.533 1.00 57.25 166 ALA A C 1
ATOM 1309 O O . ALA A 1 166 ? -33.309 0.633 29.887 1.00 57.25 166 ALA A O 1
ATOM 1310 N N . LYS A 1 167 ? -35.120 -0.117 28.804 1.00 59.91 167 LYS A N 1
ATOM 1311 C CA . LYS A 1 167 ? -34.464 -1.329 28.276 1.00 59.91 167 LYS A CA 1
ATOM 1312 C C . LYS A 1 167 ? -33.429 -1.014 27.191 1.00 59.91 167 LYS A C 1
ATOM 1314 O O . LYS A 1 167 ? -32.439 -1.731 27.112 1.00 59.91 167 LYS A O 1
ATOM 1319 N N . LYS A 1 168 ? -33.638 0.022 26.370 1.00 54.50 168 LYS A N 1
ATOM 1320 C CA . LYS A 1 168 ? -32.670 0.456 25.347 1.00 54.50 168 LYS A CA 1
ATOM 1321 C C . LYS A 1 168 ? -31.442 1.112 25.994 1.00 54.50 168 LYS A C 1
ATOM 1323 O O . LYS A 1 168 ? -30.336 0.740 25.642 1.00 54.50 168 LYS A O 1
ATOM 1328 N N . ALA A 1 169 ? -31.632 1.940 27.023 1.00 51.38 169 ALA A N 1
ATOM 1329 C CA . ALA A 1 169 ? -30.559 2.506 27.845 1.00 51.38 169 ALA A CA 1
ATOM 1330 C C . ALA A 1 169 ? -29.789 1.427 28.634 1.00 51.38 169 ALA A C 1
ATOM 1332 O O . ALA A 1 169 ? -28.565 1.432 28.648 1.00 51.38 169 ALA A O 1
ATOM 1333 N N . LYS A 1 170 ? -30.483 0.424 29.203 1.00 54.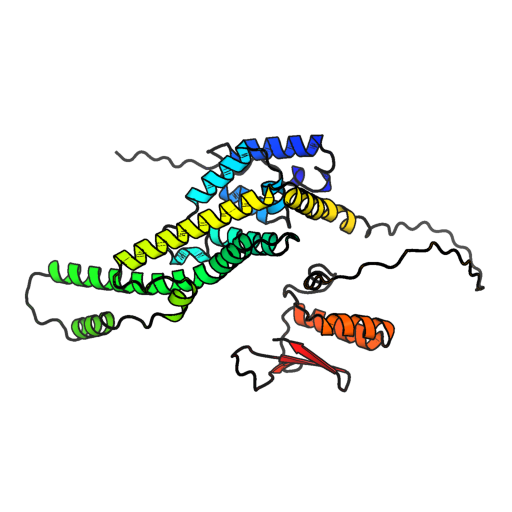69 170 LYS A N 1
ATOM 1334 C CA . LYS A 1 170 ? -29.831 -0.740 29.842 1.00 54.69 170 LYS A CA 1
ATOM 1335 C C . LYS A 1 170 ? -29.024 -1.604 28.868 1.00 54.69 170 LYS A C 1
ATOM 1337 O O . LYS A 1 170 ? -28.100 -2.278 29.299 1.00 54.69 170 LYS A O 1
ATOM 1342 N N . ARG A 1 171 ? -29.396 -1.622 27.584 1.00 53.31 171 ARG A N 1
ATOM 1343 C CA . ARG A 1 171 ? -28.638 -2.301 26.522 1.00 53.31 171 ARG A CA 1
ATOM 1344 C C . ARG A 1 171 ? -27.489 -1.440 25.990 1.00 53.31 171 ARG A C 1
ATOM 1346 O O . ARG A 1 171 ? -26.469 -2.003 25.638 1.00 53.31 171 ARG A O 1
ATOM 1353 N N . ALA A 1 172 ? -27.641 -0.116 25.974 1.00 49.78 172 ALA A N 1
ATOM 1354 C CA . ALA A 1 172 ? -26.591 0.832 25.593 1.00 49.78 172 ALA A CA 1
ATOM 1355 C C . ALA A 1 172 ? -25.477 0.946 26.651 1.00 49.78 172 ALA A C 1
ATOM 1357 O O . ALA A 1 172 ? -24.328 1.154 26.298 1.00 49.78 172 ALA A O 1
ATOM 1358 N N . GLY A 1 173 ? -25.797 0.745 27.935 1.00 45.25 173 GLY A N 1
ATOM 1359 C CA . GLY A 1 173 ? -24.801 0.657 29.012 1.00 45.25 173 GLY A CA 1
ATOM 1360 C C . GLY A 1 173 ? -24.026 -0.665 29.056 1.00 45.25 173 GLY A C 1
ATOM 1361 O O . GLY A 1 173 ? -23.128 -0.813 29.880 1.00 45.25 173 GLY A O 1
ATOM 1362 N N . HIS A 1 174 ? -24.365 -1.637 28.202 1.00 48.03 174 HIS A N 1
ATOM 1363 C CA . HIS A 1 174 ? -23.520 -2.806 28.007 1.00 48.03 174 HIS A CA 1
ATOM 1364 C C . HIS A 1 174 ? -22.438 -2.406 27.009 1.00 48.03 174 HIS A C 1
ATOM 1366 O O . HIS A 1 174 ? -22.682 -2.405 25.803 1.00 48.03 174 HIS A O 1
ATOM 1372 N N . VAL A 1 175 ? -21.260 -2.041 27.524 1.00 54.16 175 VAL A N 1
ATOM 1373 C CA . VAL A 1 175 ? -20.061 -1.871 26.698 1.00 54.16 175 VAL A CA 1
ATOM 1374 C C . VAL A 1 175 ? -19.945 -3.142 25.843 1.00 54.16 175 VAL A C 1
ATOM 1376 O O . VAL A 1 175 ? -20.006 -4.248 26.406 1.00 54.16 175 VAL A O 1
ATOM 1379 N N . PRO A 1 176 ? -19.922 -3.029 24.503 1.00 58.16 176 PRO A N 1
ATOM 1380 C CA . PRO A 1 176 ? -19.676 -4.163 23.628 1.00 58.16 176 PRO A CA 1
ATOM 1381 C C . PRO A 1 176 ? -18.411 -4.870 24.105 1.00 58.16 176 PRO A C 1
ATOM 1383 O O . PRO A 1 176 ? -17.473 -4.202 24.535 1.00 58.16 176 PRO A O 1
ATOM 1386 N N . GLN A 1 177 ? -18.385 -6.202 24.081 1.00 61.12 177 GLN A N 1
ATOM 1387 C CA . GLN A 1 177 ? -17.144 -6.909 24.378 1.00 61.12 177 GLN A CA 1
ATOM 1388 C C . GLN A 1 177 ? -16.134 -6.582 23.281 1.00 61.12 177 GLN A C 1
ATOM 1390 O O . GLN A 1 177 ? -16.216 -7.124 22.185 1.00 61.12 177 GLN A O 1
ATOM 1395 N N . VAL A 1 178 ? -15.251 -5.641 23.595 1.00 71.81 178 VAL A N 1
ATOM 1396 C CA . VAL A 1 178 ? -14.087 -5.282 22.799 1.00 71.81 178 VAL A CA 1
ATOM 1397 C C . VAL A 1 178 ? -12.998 -6.295 23.101 1.00 71.81 178 VAL A C 1
ATOM 1399 O O . VAL A 1 178 ? -12.756 -6.623 24.268 1.00 71.81 178 VAL A O 1
ATOM 1402 N N . ASP A 1 179 ? -12.340 -6.789 22.060 1.00 77.44 179 ASP A N 1
ATOM 1403 C CA . ASP A 1 179 ? -11.202 -7.681 22.239 1.00 77.44 179 ASP A CA 1
ATOM 1404 C C . ASP A 1 179 ? -9.972 -6.895 22.728 1.00 77.44 179 ASP A C 1
ATOM 1406 O O . ASP A 1 179 ? -9.240 -6.268 21.962 1.00 77.44 179 ASP A O 1
ATOM 1410 N N . VAL A 1 180 ? -9.736 -6.936 24.042 1.00 79.06 180 VAL A N 1
ATOM 1411 C CA . VAL A 1 180 ? -8.604 -6.272 24.714 1.00 79.06 180 VAL A CA 1
ATOM 1412 C C . VAL A 1 180 ? -7.248 -6.780 24.204 1.00 79.06 180 VAL A C 1
ATOM 1414 O O . VAL A 1 180 ? -6.254 -6.047 24.252 1.00 79.06 180 VAL A O 1
ATOM 1417 N N . SER A 1 181 ? -7.185 -8.015 23.691 1.00 76.50 181 SER A N 1
ATOM 1418 C CA . SER A 1 181 ? -5.927 -8.602 23.220 1.00 76.50 181 SER A CA 1
ATOM 1419 C C . SER A 1 181 ? -5.343 -7.828 22.036 1.00 76.50 181 SER A C 1
ATOM 1421 O O . SER A 1 181 ? -4.127 -7.654 21.957 1.00 76.50 181 SER A O 1
ATOM 1423 N N . VAL A 1 182 ? -6.204 -7.262 21.187 1.00 82.06 182 VAL A N 1
ATOM 1424 C CA . VAL A 1 182 ? -5.824 -6.497 19.993 1.00 82.06 182 VAL A CA 1
ATOM 1425 C C . VAL A 1 182 ? -5.070 -5.211 20.357 1.00 82.06 182 VAL A C 1
ATOM 1427 O O . VAL A 1 182 ? -4.122 -4.845 19.669 1.00 82.06 182 VAL A O 1
ATOM 1430 N N . PHE A 1 183 ? -5.419 -4.568 21.475 1.00 81.88 183 PHE A N 1
ATOM 1431 C CA . PHE A 1 183 ? -4.738 -3.365 21.977 1.00 81.88 183 PHE A CA 1
ATOM 1432 C C . PHE A 1 183 ? -3.388 -3.691 22.618 1.00 81.88 183 PHE A C 1
ATOM 1434 O O . PHE A 1 183 ? -2.414 -2.965 22.444 1.00 81.88 183 PHE A O 1
ATOM 1441 N N . THR A 1 184 ? -3.305 -4.837 23.297 1.00 80.00 184 THR A N 1
ATOM 1442 C CA . THR A 1 184 ? -2.048 -5.304 23.900 1.00 80.00 184 THR A CA 1
ATOM 1443 C C . THR A 1 184 ? -1.018 -5.658 22.822 1.00 80.00 184 THR A C 1
ATOM 1445 O O . THR A 1 184 ? 0.165 -5.394 23.003 1.00 80.00 184 THR A O 1
ATOM 1448 N N . MET A 1 185 ? -1.460 -6.196 21.677 1.00 77.00 185 MET A N 1
ATOM 1449 C CA . MET A 1 185 ? -0.586 -6.525 20.539 1.00 77.00 185 MET A CA 1
ATOM 1450 C C . MET A 1 185 ? 0.088 -5.305 19.897 1.00 77.00 185 MET A C 1
ATOM 1452 O O . MET A 1 185 ? 1.145 -5.461 19.291 1.00 77.00 185 MET A O 1
ATOM 1456 N N . ILE A 1 186 ? -0.513 -4.119 20.019 1.00 76.44 186 ILE A N 1
ATOM 1457 C CA . ILE A 1 186 ? 0.053 -2.853 19.529 1.00 76.44 186 ILE A CA 1
ATOM 1458 C C . ILE A 1 186 ? 0.637 -1.989 20.655 1.00 76.44 186 ILE A C 1
ATOM 1460 O O . ILE A 1 186 ? 0.984 -0.842 20.411 1.00 76.44 186 ILE A O 1
ATOM 1464 N N . GLU A 1 187 ? 0.725 -2.525 21.877 1.00 81.38 187 GLU A N 1
ATOM 1465 C CA . GLU A 1 187 ? 1.232 -1.823 23.067 1.00 81.38 187 GLU A CA 1
ATOM 1466 C C . GLU A 1 187 ? 0.467 -0.532 23.418 1.00 81.38 187 GLU A C 1
ATOM 1468 O O . GLU A 1 187 ? 1.012 0.390 24.025 1.00 81.38 187 GLU A O 1
ATOM 1473 N N . VAL A 1 188 ? -0.827 -0.465 23.086 1.00 82.31 188 VAL A N 1
ATOM 1474 C CA . VAL A 1 188 ? -1.677 0.698 23.379 1.00 82.31 188 VAL A CA 1
ATOM 1475 C C . VAL A 1 188 ? -2.684 0.377 24.484 1.00 82.31 188 VAL A C 1
ATOM 1477 O O . VAL A 1 188 ? -3.222 -0.726 24.571 1.00 82.31 188 VAL A O 1
ATOM 1480 N N . ALA A 1 189 ? -2.961 1.359 25.345 1.00 81.06 189 ALA A N 1
ATOM 1481 C CA . ALA A 1 189 ? -4.010 1.249 26.353 1.00 81.06 189 ALA A CA 1
ATOM 1482 C C . ALA A 1 189 ? -5.403 1.204 25.703 1.00 81.06 189 ALA A C 1
ATOM 1484 O O . ALA A 1 189 ? -5.680 1.916 24.739 1.00 81.06 189 ALA A O 1
ATOM 1485 N N . VAL A 1 190 ? -6.306 0.391 26.255 1.00 82.75 190 VAL A N 1
ATOM 1486 C CA . VAL A 1 190 ? -7.699 0.351 25.791 1.00 82.75 190 VAL A CA 1
ATOM 1487 C C . VAL A 1 190 ? -8.355 1.707 26.079 1.00 82.75 190 VAL A C 1
ATOM 1489 O O . VAL A 1 190 ? -8.344 2.128 27.240 1.00 82.75 190 VAL A O 1
ATOM 1492 N N . PRO A 1 191 ? -8.945 2.380 25.074 1.00 85.50 191 PRO A N 1
ATOM 1493 C CA . PRO A 1 191 ? -9.645 3.638 25.292 1.00 85.50 191 PRO A CA 1
ATOM 1494 C C . PRO A 1 191 ? -10.789 3.477 26.288 1.00 85.50 191 PRO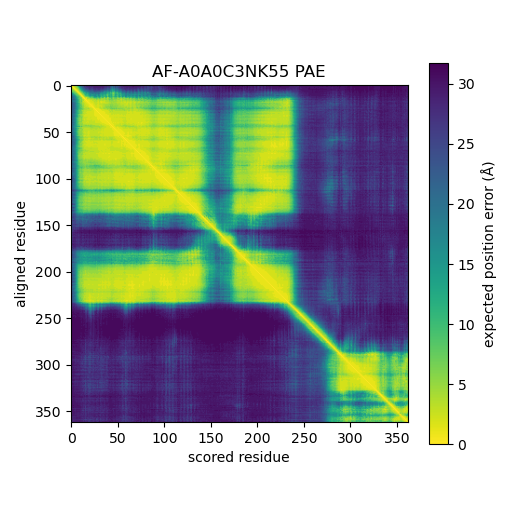 A C 1
ATOM 1496 O O . PRO A 1 191 ? -11.586 2.540 26.198 1.00 85.50 191 PRO A O 1
ATOM 1499 N N . SER A 1 192 ? -10.880 4.413 27.226 1.00 79.38 192 SER A N 1
ATOM 1500 C CA . SER A 1 192 ? -11.914 4.440 28.261 1.00 79.38 192 SER A CA 1
ATOM 1501 C C . SER A 1 192 ? -13.095 5.348 27.903 1.00 79.38 192 SER A C 1
ATOM 1503 O O . SER A 1 192 ? -14.174 5.216 28.484 1.00 79.38 192 SER A O 1
ATOM 1505 N N . SER A 1 193 ? -12.912 6.230 26.916 1.00 81.25 193 SER A N 1
ATOM 1506 C CA . SER A 1 193 ? -13.914 7.172 26.413 1.00 81.25 193 SER A CA 1
ATOM 1507 C C . SER A 1 193 ? -14.027 7.139 24.884 1.00 81.25 193 SER A C 1
ATOM 1509 O O . SER A 1 193 ? -13.175 6.587 24.181 1.00 81.25 193 SER A O 1
ATOM 1511 N N . GLN A 1 194 ? -15.103 7.729 24.355 1.00 82.06 194 GLN A N 1
ATOM 1512 C CA . GLN A 1 194 ? -15.296 7.868 22.911 1.00 82.06 194 GLN A CA 1
ATOM 1513 C C . GLN A 1 194 ? -14.238 8.797 22.316 1.00 82.06 194 GLN A C 1
ATOM 1515 O O . GLN A 1 194 ? -13.689 8.497 21.262 1.00 82.06 194 GLN A O 1
ATOM 1520 N N . GLU A 1 195 ? -13.925 9.897 22.995 1.00 84.50 195 GLU A N 1
ATOM 1521 C CA . GLU A 1 195 ? -12.927 10.870 22.566 1.00 84.50 195 GLU A CA 1
ATOM 1522 C C . GLU A 1 195 ? -11.538 10.230 22.476 1.00 84.50 195 GLU A C 1
ATOM 1524 O O . GLU A 1 195 ? -10.837 10.424 21.484 1.00 84.50 195 GLU A O 1
ATOM 1529 N N . GLU A 1 196 ? -11.168 9.402 23.460 1.00 86.94 196 GLU A N 1
ATOM 1530 C CA . GLU A 1 196 ? -9.927 8.620 23.421 1.00 86.94 196 GLU A CA 1
ATOM 1531 C C . GLU A 1 196 ? -9.927 7.617 22.261 1.00 86.94 196 GLU A C 1
ATOM 1533 O O . GLU A 1 196 ? -8.912 7.467 21.583 1.00 86.94 196 GLU A O 1
ATOM 1538 N N . ALA A 1 197 ? -11.059 6.957 21.987 1.00 87.31 197 ALA A N 1
ATOM 1539 C CA . ALA A 1 197 ? -11.171 6.010 20.880 1.00 87.31 197 ALA A CA 1
ATOM 1540 C C . ALA A 1 197 ? -11.059 6.700 19.509 1.00 87.31 197 ALA A C 1
ATOM 1542 O O . ALA A 1 197 ? -10.400 6.177 18.609 1.00 87.31 197 ALA A O 1
ATOM 1543 N N . VAL A 1 198 ? -11.667 7.882 19.356 1.00 87.69 198 VAL A N 1
ATOM 1544 C CA . VAL A 1 198 ? -11.584 8.716 18.147 1.00 87.69 198 VAL A CA 1
ATOM 1545 C C . VAL A 1 198 ? -10.150 9.194 17.931 1.00 87.69 198 VAL A C 1
ATOM 1547 O O . VAL A 1 198 ? -9.610 9.025 16.838 1.00 87.69 198 VAL A O 1
ATOM 1550 N N . ALA A 1 199 ? -9.521 9.748 18.971 1.00 90.12 199 ALA A N 1
ATOM 1551 C CA . ALA A 1 199 ? -8.148 10.238 18.904 1.00 90.12 199 ALA A CA 1
ATOM 1552 C C . ALA A 1 199 ? -7.165 9.106 18.571 1.00 90.12 199 ALA A C 1
ATOM 1554 O O . ALA A 1 199 ? -6.307 9.270 17.704 1.00 90.12 199 ALA A O 1
ATOM 1555 N N . LEU A 1 200 ? -7.330 7.934 19.195 1.00 92.06 200 LEU A N 1
ATOM 1556 C CA . LEU A 1 200 ? -6.495 6.773 18.905 1.00 92.06 200 LEU A CA 1
ATOM 1557 C C . LEU A 1 200 ? -6.703 6.256 17.475 1.00 92.06 200 LEU A C 1
ATOM 1559 O O . LEU A 1 200 ? -5.729 5.949 16.792 1.00 92.06 200 LEU A O 1
ATOM 1563 N N . ALA A 1 201 ? -7.946 6.194 16.990 1.00 92.06 201 ALA A N 1
ATOM 1564 C CA . ALA A 1 201 ? -8.222 5.792 15.612 1.00 92.06 201 ALA A CA 1
ATOM 1565 C C . ALA A 1 201 ? -7.548 6.739 14.608 1.00 92.06 201 ALA A C 1
ATOM 1567 O O . ALA A 1 201 ? -6.909 6.279 13.665 1.00 92.06 201 ALA A O 1
ATOM 1568 N N . GLN A 1 202 ? -7.640 8.053 14.832 1.00 91.81 202 GLN A N 1
ATOM 1569 C CA . GLN A 1 202 ? -6.976 9.054 13.995 1.00 91.81 202 GLN A CA 1
ATOM 1570 C C . GLN A 1 202 ? -5.453 8.912 14.029 1.00 91.81 202 GLN A C 1
ATOM 1572 O O . GLN A 1 202 ? -4.822 8.954 12.974 1.00 91.81 202 GLN A O 1
ATOM 1577 N N . GLN A 1 203 ? -4.870 8.689 15.210 1.00 93.31 203 GLN A N 1
ATOM 1578 C CA . GLN A 1 203 ? -3.432 8.467 15.346 1.00 93.31 203 GLN A CA 1
ATOM 1579 C C . GLN A 1 203 ? -2.980 7.241 14.546 1.00 93.31 203 GLN A C 1
ATOM 1581 O O . GLN A 1 203 ? -2.076 7.357 13.724 1.00 93.31 203 GLN A O 1
ATOM 1586 N N . ILE A 1 204 ? -3.672 6.104 14.689 1.00 94.06 204 ILE A N 1
ATOM 1587 C CA . ILE A 1 204 ? -3.366 4.883 13.929 1.00 94.06 204 ILE A CA 1
ATOM 1588 C C . ILE A 1 204 ? -3.449 5.153 12.424 1.00 94.06 204 ILE A C 1
ATOM 1590 O O . ILE A 1 204 ? -2.574 4.738 11.673 1.00 94.06 204 ILE A O 1
ATOM 1594 N N . LEU A 1 205 ? -4.473 5.868 11.956 1.00 94.12 205 LEU A N 1
ATOM 1595 C CA . LEU A 1 205 ? -4.634 6.188 10.536 1.00 94.12 205 LEU A CA 1
ATOM 1596 C C . LEU A 1 205 ? -3.503 7.082 9.996 1.00 94.12 205 LEU A C 1
ATOM 1598 O O . LEU A 1 205 ? -3.029 6.871 8.874 1.00 94.12 205 LEU A O 1
ATOM 1602 N N . ILE A 1 206 ? -3.036 8.044 10.796 1.00 94.06 206 ILE A N 1
ATOM 1603 C CA . ILE A 1 206 ? -1.862 8.870 10.482 1.00 94.06 206 ILE A CA 1
ATOM 1604 C C . ILE A 1 206 ? -0.598 8.005 10.436 1.00 94.06 206 ILE A C 1
ATOM 1606 O O . ILE A 1 206 ? 0.183 8.117 9.489 1.00 94.06 206 ILE A O 1
ATOM 1610 N N . ASP A 1 207 ? -0.421 7.103 11.399 1.00 94.44 207 ASP A N 1
ATOM 1611 C CA . ASP A 1 207 ? 0.727 6.197 11.453 1.00 94.44 207 ASP A CA 1
ATOM 1612 C C . ASP A 1 207 ? 0.761 5.280 10.227 1.00 94.44 207 ASP A C 1
ATOM 1614 O O . ASP A 1 207 ? 1.801 5.141 9.588 1.00 94.44 207 ASP A O 1
ATOM 1618 N N . GLN A 1 208 ? -0.389 4.751 9.799 1.00 96.00 208 GLN A N 1
ATOM 1619 C CA . GLN A 1 208 ? -0.512 3.973 8.562 1.00 96.00 208 GLN A CA 1
ATOM 1620 C C . GLN A 1 208 ? -0.125 4.786 7.314 1.00 96.00 208 GLN A C 1
ATOM 1622 O O . GLN A 1 208 ? 0.546 4.275 6.416 1.00 96.00 208 GLN A O 1
ATOM 1627 N N . SER A 1 209 ? -0.481 6.074 7.257 1.00 95.94 209 SER A N 1
ATOM 1628 C CA . SER A 1 209 ? -0.010 6.975 6.194 1.00 95.94 209 SER A CA 1
ATOM 1629 C C . SER A 1 209 ? 1.511 7.131 6.211 1.00 95.94 209 SER A C 1
ATOM 1631 O O . SER A 1 209 ? 2.159 7.074 5.164 1.00 95.94 209 SER A O 1
ATOM 1633 N N . ASN A 1 210 ? 2.102 7.274 7.398 1.00 95.94 210 ASN A N 1
ATOM 1634 C CA . ASN A 1 210 ? 3.547 7.395 7.561 1.00 95.94 210 ASN A CA 1
ATOM 1635 C C . ASN A 1 210 ? 4.286 6.102 7.192 1.00 95.94 210 ASN A C 1
ATOM 1637 O O . ASN A 1 210 ? 5.332 6.176 6.548 1.00 95.94 210 ASN A O 1
ATOM 1641 N N . VAL A 1 211 ? 3.717 4.933 7.495 1.00 96.38 211 VAL A N 1
ATOM 1642 C CA . VAL A 1 211 ? 4.247 3.637 7.047 1.00 96.38 211 VAL A CA 1
ATOM 1643 C C . VAL A 1 211 ? 4.270 3.555 5.519 1.00 96.38 211 VAL A C 1
ATOM 1645 O O . VAL A 1 211 ? 5.283 3.164 4.939 1.00 96.38 211 VAL A O 1
ATOM 1648 N N . LEU A 1 212 ? 3.210 4.003 4.834 1.00 96.50 212 LEU A N 1
ATOM 1649 C CA . LEU A 1 212 ? 3.190 4.000 3.367 1.00 96.50 212 LEU A CA 1
ATOM 1650 C C . LEU A 1 212 ? 4.289 4.904 2.790 1.00 96.50 212 LEU A C 1
ATOM 1652 O O . LEU A 1 212 ? 5.007 4.506 1.871 1.00 96.50 212 LEU A O 1
ATOM 1656 N N . LYS A 1 213 ? 4.464 6.101 3.364 1.00 95.94 213 LYS A N 1
ATOM 1657 C CA . LYS A 1 213 ? 5.556 7.017 2.997 1.00 95.94 213 LYS A CA 1
ATOM 1658 C C . LYS A 1 213 ? 6.926 6.390 3.251 1.00 95.94 213 LYS A C 1
ATOM 1660 O O . LYS A 1 213 ? 7.843 6.576 2.453 1.00 95.94 213 LYS A O 1
ATOM 1665 N N . HIS A 1 214 ? 7.082 5.644 4.342 1.00 95.88 214 HIS A N 1
ATOM 1666 C CA . HIS A 1 214 ? 8.320 4.934 4.635 1.00 95.88 214 HIS A CA 1
ATOM 1667 C C . HIS A 1 214 ? 8.621 3.876 3.566 1.00 95.88 214 HIS A C 1
ATOM 1669 O O . HIS A 1 214 ? 9.709 3.899 2.993 1.00 95.88 214 HIS A O 1
ATOM 1675 N N . TYR A 1 215 ? 7.651 3.030 3.199 1.00 96.19 215 TYR A N 1
ATOM 1676 C CA . TYR A 1 215 ? 7.822 2.065 2.106 1.00 96.19 215 TYR A CA 1
ATOM 1677 C C . TYR A 1 215 ? 8.214 2.728 0.787 1.00 96.19 215 TYR A C 1
ATOM 1679 O O . TYR A 1 215 ? 9.100 2.246 0.085 1.00 96.19 215 TYR A O 1
ATOM 1687 N N . PHE A 1 216 ? 7.619 3.874 0.473 1.00 95.94 216 PHE A N 1
ATOM 1688 C CA . PHE A 1 216 ? 7.959 4.639 -0.724 1.00 95.94 216 PHE A CA 1
ATOM 1689 C C . PHE A 1 216 ? 9.423 5.081 -0.730 1.00 95.94 216 PHE A C 1
ATOM 1691 O O . PHE A 1 216 ? 10.116 4.935 -1.736 1.00 95.94 216 PHE A O 1
ATOM 1698 N N . ASN A 1 217 ? 9.918 5.567 0.407 1.00 95.25 217 ASN A N 1
ATOM 1699 C CA . ASN A 1 217 ? 11.323 5.936 0.557 1.00 95.25 217 ASN A CA 1
ATOM 1700 C C . ASN A 1 217 ? 12.257 4.721 0.489 1.00 95.25 217 ASN A C 1
ATOM 1702 O O . ASN A 1 217 ? 13.338 4.816 -0.090 1.00 95.25 217 ASN A O 1
ATOM 1706 N N . VAL A 1 218 ? 11.845 3.572 1.032 1.00 95.12 218 VAL A N 1
ATOM 1707 C CA . VAL A 1 218 ? 12.605 2.318 0.926 1.00 95.12 218 VAL A CA 1
ATOM 1708 C C . VAL A 1 218 ? 12.753 1.898 -0.534 1.00 95.12 218 VAL A C 1
ATOM 1710 O O . VAL A 1 218 ? 13.863 1.577 -0.951 1.00 95.12 218 VAL A O 1
ATOM 1713 N N . LEU A 1 219 ? 11.686 1.982 -1.332 1.00 95.25 219 LEU A N 1
ATOM 1714 C CA . LEU A 1 219 ? 11.731 1.637 -2.755 1.00 95.25 219 LEU A CA 1
ATOM 1715 C C . LEU A 1 219 ? 12.601 2.576 -3.600 1.00 95.25 219 LEU A C 1
ATOM 1717 O O . LEU A 1 219 ? 13.10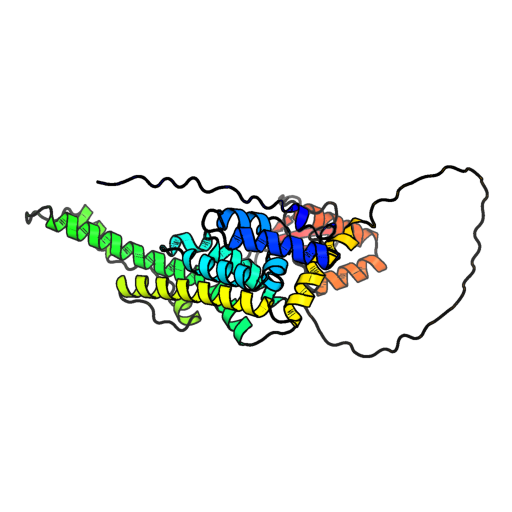2 2.155 -4.640 1.00 95.25 219 LEU A O 1
ATOM 1721 N N . ARG A 1 220 ? 12.835 3.818 -3.160 1.00 94.88 220 ARG A N 1
ATOM 1722 C CA . ARG A 1 220 ? 13.765 4.747 -3.829 1.00 94.88 220 ARG A CA 1
ATOM 1723 C C . ARG A 1 220 ? 15.237 4.461 -3.544 1.00 94.88 220 ARG A C 1
ATOM 1725 O O . ARG A 1 220 ? 16.097 5.046 -4.201 1.00 94.88 220 ARG A O 1
ATOM 1732 N N . LYS A 1 221 ? 15.562 3.596 -2.576 1.00 94.62 221 LYS A N 1
ATOM 1733 C CA . LYS A 1 221 ? 16.958 3.203 -2.337 1.00 94.62 221 LYS A CA 1
ATOM 1734 C C . LYS A 1 221 ? 17.512 2.533 -3.605 1.00 94.62 221 LYS A C 1
ATOM 1736 O O . LYS A 1 221 ? 16.783 1.754 -4.220 1.00 94.62 221 LYS A O 1
ATOM 1741 N N . PRO A 1 222 ? 18.781 2.775 -3.987 1.00 93.19 222 PRO A N 1
ATOM 1742 C CA . PRO A 1 222 ? 19.343 2.243 -5.233 1.00 93.19 222 PRO A CA 1
ATOM 1743 C C . PRO A 1 222 ? 19.178 0.725 -5.381 1.00 93.19 222 PRO A C 1
ATOM 1745 O O . PRO A 1 222 ? 18.819 0.240 -6.450 1.00 93.19 222 PRO A O 1
ATOM 1748 N N . GLU A 1 223 ? 19.361 -0.013 -4.283 1.00 93.56 223 GLU A N 1
ATOM 1749 C CA . GLU A 1 223 ? 19.200 -1.469 -4.226 1.00 93.56 223 GLU A CA 1
ATOM 1750 C C . GLU A 1 223 ? 17.758 -1.907 -4.524 1.00 93.56 223 GLU A C 1
ATOM 1752 O O . GLU A 1 223 ? 17.536 -2.809 -5.329 1.00 93.56 223 GLU A O 1
ATOM 1757 N N . ALA A 1 224 ? 16.768 -1.238 -3.923 1.00 94.06 224 ALA A N 1
ATOM 1758 C CA . ALA A 1 224 ? 15.353 -1.524 -4.146 1.00 94.06 224 ALA A CA 1
ATOM 1759 C C . ALA A 1 224 ? 14.928 -1.158 -5.571 1.00 94.06 224 ALA A C 1
ATOM 1761 O O . ALA A 1 224 ? 14.263 -1.944 -6.244 1.00 94.06 224 ALA A O 1
ATOM 1762 N N . SER A 1 225 ? 15.344 0.019 -6.040 1.00 93.94 225 SER A N 1
ATOM 1763 C CA . SER A 1 225 ? 14.974 0.538 -7.355 1.00 93.94 225 SER A CA 1
ATOM 1764 C C . SER A 1 225 ? 15.510 -0.340 -8.484 1.00 93.94 225 SER A C 1
ATOM 1766 O O . SER A 1 225 ? 14.763 -0.670 -9.405 1.00 93.94 225 SER A O 1
ATOM 1768 N N . ALA A 1 226 ? 16.746 -0.838 -8.360 1.00 92.94 226 ALA A N 1
ATOM 1769 C CA . ALA A 1 226 ? 17.307 -1.799 -9.306 1.00 92.94 226 ALA A CA 1
ATOM 1770 C C . ALA A 1 226 ? 16.484 -3.099 -9.377 1.00 92.94 226 ALA A C 1
ATOM 1772 O O . ALA A 1 226 ? 16.236 -3.617 -10.468 1.00 92.94 226 ALA A O 1
ATOM 1773 N N . ILE A 1 227 ? 16.013 -3.608 -8.232 1.00 93.69 227 ILE A N 1
ATOM 1774 C CA . ILE A 1 227 ? 15.157 -4.803 -8.176 1.00 93.69 227 ILE A CA 1
ATOM 1775 C C . ILE A 1 227 ? 13.792 -4.521 -8.813 1.00 93.69 227 ILE A C 1
ATOM 1777 O O . ILE A 1 227 ? 13.325 -5.326 -9.615 1.00 93.69 227 ILE A O 1
ATOM 1781 N N . MET A 1 228 ? 13.155 -3.387 -8.500 1.00 94.19 228 MET A N 1
ATOM 1782 C CA . MET A 1 228 ? 11.845 -3.027 -9.062 1.00 94.19 228 MET A CA 1
ATOM 1783 C C . MET A 1 228 ? 11.913 -2.848 -10.579 1.00 94.19 228 MET A C 1
ATOM 1785 O O . MET A 1 228 ? 11.068 -3.373 -11.304 1.00 94.19 228 MET A O 1
ATOM 1789 N N . GLN A 1 229 ? 12.949 -2.161 -11.061 1.00 92.19 229 GLN A N 1
ATOM 1790 C CA . GLN A 1 229 ? 13.201 -1.983 -12.485 1.00 92.19 229 GLN A CA 1
ATOM 1791 C C . GLN A 1 229 ? 13.402 -3.328 -13.180 1.00 92.19 229 GLN A C 1
ATOM 1793 O O . GLN A 1 229 ? 12.761 -3.587 -14.196 1.00 92.19 229 GLN A O 1
ATOM 1798 N N . LYS A 1 230 ? 14.245 -4.203 -12.625 1.00 90.75 230 LYS A N 1
ATOM 1799 C CA . LYS A 1 230 ? 14.457 -5.543 -13.173 1.00 90.75 230 LYS A CA 1
ATOM 1800 C C . LYS A 1 230 ? 13.148 -6.335 -13.232 1.00 90.75 230 LYS A C 1
ATOM 1802 O O . LYS A 1 230 ? 12.778 -6.821 -14.294 1.00 90.75 230 LYS A O 1
ATOM 1807 N N . ASN A 1 231 ? 12.416 -6.399 -12.121 1.00 89.88 231 ASN A N 1
ATOM 1808 C CA . ASN A 1 231 ? 11.166 -7.152 -12.026 1.00 89.88 231 ASN A CA 1
ATOM 1809 C C . ASN A 1 231 ? 10.103 -6.667 -13.014 1.00 89.88 231 ASN A C 1
ATOM 1811 O O . ASN A 1 231 ? 9.329 -7.483 -13.500 1.00 89.88 231 ASN A O 1
ATOM 1815 N N . TYR A 1 232 ? 10.050 -5.364 -13.301 1.00 90.94 232 TYR A N 1
ATOM 1816 C CA . TYR A 1 232 ? 9.089 -4.812 -14.251 1.00 90.94 232 TYR A CA 1
ATOM 1817 C C . TYR A 1 232 ? 9.523 -4.996 -15.713 1.00 90.94 232 TYR A C 1
ATOM 1819 O O . TYR A 1 232 ? 8.708 -5.368 -16.557 1.00 90.94 232 TYR A O 1
ATOM 1827 N N . LEU A 1 233 ? 10.804 -4.776 -16.030 1.00 88.38 233 LEU A N 1
ATOM 1828 C CA . LEU A 1 233 ? 11.313 -4.879 -17.404 1.00 88.38 233 LEU A CA 1
ATOM 1829 C C . LEU A 1 233 ? 11.448 -6.336 -17.885 1.00 88.38 233 LEU A C 1
ATOM 1831 O O . LEU A 1 233 ? 11.179 -6.622 -19.057 1.00 88.38 233 LEU A O 1
ATOM 1835 N N . ASP A 1 234 ? 11.768 -7.271 -16.984 1.00 85.31 234 ASP A N 1
ATOM 1836 C CA . ASP A 1 234 ? 11.902 -8.705 -17.288 1.00 85.31 234 ASP A CA 1
ATOM 1837 C C . ASP A 1 234 ? 10.552 -9.392 -17.590 1.00 85.31 234 ASP A C 1
ATOM 1839 O O . ASP A 1 234 ? 10.518 -10.537 -18.042 1.00 85.31 234 ASP A O 1
ATOM 1843 N N . ILE A 1 235 ? 9.418 -8.701 -17.414 1.00 71.56 235 ILE A N 1
ATOM 1844 C CA . ILE A 1 235 ? 8.093 -9.204 -17.823 1.00 71.56 235 ILE A CA 1
ATOM 1845 C C . ILE A 1 235 ? 8.040 -9.424 -19.351 1.00 71.56 235 ILE A C 1
ATOM 1847 O O . ILE A 1 235 ? 7.350 -10.326 -19.832 1.00 71.56 235 ILE A O 1
ATOM 1851 N N . THR A 1 236 ? 8.819 -8.652 -20.119 1.00 53.78 236 THR A N 1
ATOM 1852 C CA . THR A 1 236 ? 8.882 -8.719 -21.593 1.00 53.78 236 THR A CA 1
ATOM 1853 C C . THR A 1 236 ? 9.624 -9.954 -22.107 1.00 53.78 236 THR A C 1
ATOM 1855 O O . THR A 1 236 ? 9.222 -10.560 -23.095 1.00 53.78 236 THR A O 1
ATOM 1858 N N . THR A 1 237 ? 10.692 -10.385 -21.430 1.00 50.31 237 THR A N 1
ATOM 1859 C CA . THR A 1 237 ? 11.522 -11.510 -21.907 1.00 50.31 237 THR A CA 1
ATOM 1860 C C . THR A 1 237 ? 10.839 -12.866 -21.732 1.00 50.31 237 THR A C 1
ATOM 1862 O O . THR A 1 237 ? 11.179 -13.828 -22.421 1.00 50.31 237 THR A O 1
ATOM 1865 N N . GLN A 1 238 ? 9.834 -12.947 -20.858 1.00 46.97 238 GLN A N 1
ATOM 1866 C CA . GLN A 1 238 ? 9.058 -14.167 -20.635 1.00 46.97 238 GLN A CA 1
ATOM 1867 C C . GLN A 1 238 ? 7.873 -14.327 -21.599 1.00 46.97 238 GLN A C 1
ATOM 1869 O O . GLN A 1 238 ? 7.334 -15.426 -21.702 1.00 46.97 238 GLN A O 1
ATOM 1874 N N . THR A 1 239 ? 7.469 -13.274 -22.320 1.00 44.06 239 THR A N 1
ATOM 1875 C CA . THR A 1 239 ? 6.313 -13.322 -23.236 1.00 44.06 239 THR A CA 1
ATOM 1876 C C . THR A 1 239 ? 6.689 -13.539 -24.708 1.00 44.06 239 THR A C 1
ATOM 1878 O O . THR A 1 239 ? 5.904 -14.143 -25.434 1.00 44.06 239 THR A O 1
ATOM 1881 N N . ASP A 1 240 ? 7.908 -13.190 -25.135 1.00 38.09 240 ASP A N 1
ATOM 1882 C CA . ASP A 1 240 ? 8.318 -13.282 -26.551 1.00 38.09 240 ASP A CA 1
ATOM 1883 C C . ASP A 1 240 ? 8.972 -14.617 -26.968 1.00 38.09 240 ASP A C 1
ATOM 1885 O O . ASP A 1 240 ? 9.234 -14.844 -28.148 1.00 38.09 240 ASP A O 1
ATOM 1889 N N . THR A 1 241 ? 9.188 -15.564 -26.047 1.00 36.19 241 THR A N 1
ATOM 1890 C CA . THR A 1 241 ? 9.691 -16.915 -26.395 1.00 36.19 241 THR A CA 1
ATOM 1891 C C . THR A 1 241 ? 8.587 -17.933 -26.702 1.00 36.19 241 THR A C 1
ATOM 1893 O O . THR A 1 241 ? 8.878 -19.087 -27.016 1.00 36.19 241 THR A O 1
ATOM 1896 N N . ALA A 1 242 ? 7.317 -17.514 -26.692 1.00 39.28 242 ALA A N 1
ATOM 1897 C CA . ALA A 1 242 ? 6.164 -18.369 -26.968 1.00 39.28 242 ALA A CA 1
ATOM 1898 C C . ALA A 1 242 ? 5.426 -18.007 -28.271 1.00 39.28 242 ALA A C 1
ATOM 1900 O O . ALA A 1 242 ? 4.214 -18.169 -28.350 1.00 39.28 242 ALA A O 1
ATOM 1901 N N . THR A 1 243 ? 6.108 -17.527 -29.318 1.00 38.50 243 THR A N 1
ATOM 1902 C CA . THR A 1 243 ? 5.532 -17.489 -30.680 1.00 38.50 243 THR A CA 1
ATOM 1903 C C . THR A 1 243 ? 6.620 -17.525 -31.755 1.00 38.50 243 THR A C 1
ATOM 1905 O O . THR A 1 243 ? 7.056 -16.501 -32.263 1.00 38.50 243 THR A O 1
ATOM 1908 N N . THR A 1 244 ? 7.030 -18.722 -32.177 1.00 31.11 244 THR A N 1
ATOM 1909 C CA . THR A 1 244 ? 7.460 -18.960 -33.568 1.00 31.11 244 THR A CA 1
ATOM 1910 C C . THR A 1 244 ? 7.138 -20.405 -33.945 1.00 31.11 244 THR A C 1
ATOM 1912 O O . THR A 1 244 ? 8.004 -21.266 -34.038 1.00 31.11 244 THR A O 1
ATOM 1915 N N . THR A 1 245 ? 5.855 -20.692 -34.166 1.00 35.97 245 THR A N 1
ATOM 1916 C CA . THR A 1 245 ? 5.453 -21.779 -35.069 1.00 35.97 245 THR A CA 1
ATOM 1917 C C . THR A 1 245 ? 5.380 -21.180 -36.471 1.00 35.97 245 THR A C 1
ATOM 1919 O O . THR A 1 245 ? 4.318 -20.834 -36.974 1.00 35.97 245 THR A O 1
ATOM 1922 N N . GLY A 1 246 ? 6.551 -20.970 -37.069 1.00 28.69 246 GLY A N 1
ATOM 1923 C CA . GLY A 1 246 ? 6.699 -20.677 -38.488 1.00 28.69 246 GLY A CA 1
ATOM 1924 C C . GLY A 1 246 ? 7.234 -21.924 -39.171 1.00 28.69 246 GLY A C 1
ATOM 1925 O O . GLY A 1 246 ? 8.432 -22.179 -39.129 1.00 28.69 246 GLY A O 1
ATOM 1926 N N . LEU A 1 247 ? 6.336 -22.716 -39.754 1.00 34.56 247 LEU A N 1
ATOM 1927 C CA . LEU A 1 247 ? 6.690 -23.739 -40.736 1.00 34.56 247 LEU A CA 1
ATOM 1928 C C . LEU A 1 247 ? 7.413 -23.075 -41.918 1.00 34.56 247 LEU A C 1
ATOM 1930 O O . LEU A 1 247 ? 6.946 -22.052 -42.424 1.00 34.56 247 LEU A O 1
ATOM 1934 N N . PRO A 1 248 ? 8.455 -23.727 -42.443 1.00 31.83 248 PRO A N 1
ATOM 1935 C CA . PRO A 1 248 ? 8.468 -23.984 -43.872 1.00 31.83 248 PRO A CA 1
ATOM 1936 C C . PRO A 1 248 ? 8.507 -25.488 -44.130 1.00 31.83 248 PRO A C 1
ATOM 1938 O O . PRO A 1 248 ? 9.338 -26.219 -43.598 1.00 31.83 248 PRO A O 1
ATOM 1941 N N . HIS A 1 249 ? 7.590 -25.922 -44.987 1.00 31.62 249 HIS A N 1
ATOM 1942 C CA . HIS A 1 249 ? 7.651 -27.202 -45.672 1.00 31.62 249 HIS A CA 1
ATOM 1943 C C . HIS A 1 249 ? 9.005 -27.395 -46.356 1.00 31.62 249 HIS A C 1
ATOM 1945 O O . HIS A 1 249 ? 9.387 -26.584 -47.200 1.00 31.62 249 HIS A O 1
ATOM 1951 N N . THR A 1 250 ? 9.657 -28.525 -46.102 1.00 29.23 250 THR A N 1
ATOM 1952 C CA . THR A 1 250 ? 10.226 -29.340 -47.180 1.00 29.23 250 THR A CA 1
ATOM 1953 C C . THR A 1 250 ? 10.229 -30.794 -46.725 1.00 29.23 250 THR A C 1
ATOM 1955 O O . THR A 1 250 ? 10.792 -31.123 -45.684 1.00 29.23 250 THR A O 1
ATOM 1958 N N . ASP A 1 251 ? 9.523 -31.629 -47.482 1.00 29.05 251 ASP A N 1
ATOM 1959 C CA . ASP A 1 251 ? 9.594 -33.081 -47.401 1.00 29.05 251 ASP A CA 1
ATOM 1960 C C . ASP A 1 251 ? 11.016 -33.541 -47.746 1.00 29.05 251 ASP A C 1
ATOM 1962 O O . ASP A 1 251 ? 11.545 -33.134 -48.776 1.00 29.05 251 ASP A O 1
ATOM 1966 N N . GLU A 1 252 ? 11.604 -34.409 -46.925 1.00 30.83 252 GLU A N 1
ATOM 1967 C CA . GLU A 1 252 ? 12.248 -35.630 -47.412 1.00 30.83 252 GLU A CA 1
ATOM 1968 C C . GLU A 1 252 ? 12.438 -36.637 -46.267 1.00 30.83 252 GLU A C 1
ATOM 1970 O O . GLU A 1 252 ? 12.818 -36.314 -45.142 1.00 30.83 252 GLU A O 1
ATOM 1975 N N . ASP A 1 253 ? 12.062 -37.864 -46.599 1.00 28.58 253 ASP A N 1
ATOM 1976 C CA . ASP A 1 253 ? 12.056 -39.085 -45.810 1.00 28.58 253 ASP A CA 1
ATOM 1977 C C . ASP A 1 253 ? 13.493 -39.564 -45.517 1.00 28.58 253 ASP A C 1
ATOM 1979 O O . ASP A 1 253 ? 14.397 -39.295 -46.306 1.00 28.58 253 ASP A O 1
ATOM 1983 N N . VAL A 1 254 ? 13.680 -40.298 -44.410 1.00 29.52 254 VAL A N 1
ATOM 1984 C CA . VAL A 1 254 ? 14.614 -41.434 -44.208 1.00 29.52 254 VAL A CA 1
ATOM 1985 C C . VAL A 1 254 ? 14.971 -41.608 -42.721 1.00 29.52 254 VAL A C 1
ATOM 1987 O O . VAL A 1 254 ? 15.568 -40.777 -42.043 1.00 29.52 254 VAL A O 1
ATOM 1990 N N . THR A 1 255 ? 14.599 -42.795 -42.258 1.00 30.50 255 THR A N 1
ATOM 1991 C CA . THR A 1 255 ? 14.958 -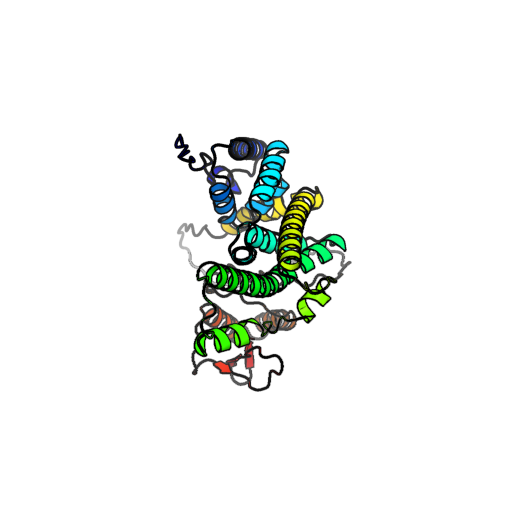43.539 -41.049 1.00 30.50 255 THR A CA 1
ATOM 1992 C C . THR A 1 255 ? 16.411 -43.436 -40.557 1.00 30.50 255 THR A C 1
ATOM 1994 O O . THR A 1 255 ? 17.339 -43.580 -41.348 1.00 30.50 255 THR A O 1
ATOM 1997 N N . GLY A 1 256 ? 16.595 -43.448 -39.228 1.00 25.33 256 GLY A N 1
ATOM 1998 C CA . GLY A 1 256 ? 17.787 -44.022 -38.582 1.00 25.33 256 GLY A CA 1
ATOM 1999 C C . GLY A 1 256 ? 18.376 -43.187 -37.444 1.00 25.33 256 GLY A C 1
ATOM 2000 O O . GLY A 1 256 ? 18.974 -42.146 -37.679 1.00 25.33 256 GLY A O 1
ATOM 2001 N N . PHE A 1 257 ? 18.273 -43.688 -36.208 1.00 30.89 257 PHE A N 1
ATOM 2002 C CA . PHE A 1 257 ? 19.187 -43.299 -35.124 1.00 30.89 257 PHE A CA 1
ATOM 2003 C C . PHE A 1 257 ? 20.628 -43.664 -35.516 1.00 30.89 257 PHE A C 1
ATOM 2005 O O . PHE A 1 257 ? 20.844 -44.740 -36.084 1.00 30.89 257 PHE A O 1
ATOM 2012 N N . PRO A 1 258 ? 21.612 -42.830 -35.147 1.00 33.84 258 PRO A N 1
ATOM 2013 C CA . PRO A 1 258 ? 22.540 -43.308 -34.123 1.00 33.84 258 PRO A CA 1
ATOM 2014 C C . PRO A 1 258 ? 23.003 -42.254 -33.102 1.00 33.84 258 PRO A C 1
ATOM 2016 O O . PRO A 1 258 ? 23.110 -41.062 -33.378 1.00 33.84 258 PRO A O 1
ATOM 2019 N N . ASP A 1 259 ? 23.308 -42.788 -31.918 1.00 32.31 259 ASP A N 1
ATOM 2020 C CA . ASP A 1 259 ? 24.201 -42.289 -30.867 1.00 32.31 259 ASP A CA 1
ATOM 2021 C C . ASP A 1 259 ? 25.410 -41.504 -31.397 1.00 32.31 259 ASP A C 1
ATOM 2023 O O . ASP A 1 259 ? 26.216 -42.091 -32.116 1.00 32.31 259 ASP A O 1
ATOM 2027 N N . ILE A 1 260 ? 25.597 -40.252 -30.951 1.00 31.38 260 ILE A N 1
ATOM 2028 C CA . ILE A 1 260 ? 26.914 -39.600 -30.818 1.00 31.38 260 ILE A CA 1
ATOM 2029 C C . ILE A 1 260 ? 26.871 -38.606 -29.642 1.00 31.38 260 ILE A C 1
ATOM 2031 O O . ILE A 1 260 ? 26.244 -37.550 -29.708 1.00 31.38 260 ILE A O 1
ATOM 2035 N N . ILE A 1 261 ? 27.586 -38.956 -28.573 1.00 38.16 261 ILE A N 1
ATOM 2036 C CA . ILE A 1 261 ? 28.075 -38.049 -27.527 1.00 38.16 261 ILE A CA 1
ATOM 2037 C C . ILE A 1 261 ? 29.135 -37.123 -28.149 1.00 38.16 261 ILE A C 1
ATOM 2039 O O . ILE A 1 261 ? 30.011 -37.610 -28.868 1.00 38.16 261 ILE A O 1
ATOM 2043 N N . PRO A 1 262 ? 29.141 -35.825 -27.808 1.00 32.44 262 PRO A N 1
ATOM 2044 C CA . PRO A 1 262 ? 30.402 -35.234 -27.382 1.00 32.44 262 PRO A CA 1
ATOM 2045 C C . PRO A 1 262 ? 30.271 -34.528 -26.033 1.00 32.44 262 PRO A C 1
ATOM 2047 O O . PRO A 1 262 ? 29.529 -33.569 -25.835 1.00 32.44 262 PRO A O 1
ATOM 2050 N N . GLU A 1 263 ? 31.069 -35.065 -25.128 1.00 33.88 263 GLU A N 1
ATOM 2051 C CA . GLU A 1 263 ? 31.608 -34.500 -23.910 1.00 33.88 263 GLU A CA 1
ATOM 2052 C C . GLU A 1 263 ? 32.231 -33.123 -24.182 1.00 33.88 263 GLU A C 1
ATOM 2054 O O . GLU A 1 263 ? 33.153 -32.985 -24.986 1.00 33.88 263 GLU A O 1
ATOM 2059 N N . THR A 1 264 ? 31.734 -32.082 -23.516 1.00 31.39 264 THR A N 1
ATOM 2060 C CA . THR A 1 264 ? 32.523 -30.875 -23.242 1.00 31.39 264 THR A CA 1
ATOM 2061 C C . THR A 1 264 ? 32.013 -30.253 -21.946 1.00 31.39 264 THR A C 1
ATOM 2063 O O . THR A 1 264 ? 30.972 -29.599 -21.913 1.00 31.39 264 THR A O 1
ATOM 2066 N N . GLU A 1 265 ? 32.740 -30.506 -20.858 1.00 34.91 265 GLU A N 1
ATOM 2067 C CA . GLU A 1 265 ? 32.648 -29.718 -19.630 1.00 34.91 265 GLU A CA 1
ATOM 2068 C C . GLU A 1 265 ? 32.961 -28.243 -19.932 1.00 34.91 265 GLU A C 1
ATOM 2070 O O . GLU A 1 265 ? 33.834 -27.934 -20.747 1.00 34.91 265 GLU A O 1
ATOM 2075 N N . PRO A 1 266 ? 32.325 -27.318 -19.203 1.00 30.56 266 PRO A N 1
ATOM 2076 C CA . PRO A 1 266 ? 33.165 -26.451 -18.394 1.00 30.56 266 PRO A CA 1
ATOM 2077 C C . PRO A 1 266 ? 32.760 -26.511 -16.923 1.00 30.56 266 PRO A C 1
ATOM 2079 O O . PRO A 1 266 ? 31.595 -26.395 -16.543 1.00 30.56 266 PRO A O 1
ATOM 2082 N N . GLN A 1 267 ? 33.792 -26.697 -16.111 1.00 32.47 267 GLN A N 1
ATOM 2083 C CA . GLN A 1 267 ? 33.798 -26.713 -14.660 1.00 32.47 267 GLN A CA 1
ATOM 2084 C C . GLN A 1 267 ? 33.102 -25.467 -14.094 1.00 32.47 267 GLN A C 1
ATOM 2086 O O . GLN A 1 267 ? 33.589 -24.348 -14.248 1.00 32.47 267 GLN A O 1
ATOM 2091 N N . THR A 1 268 ? 31.984 -25.659 -13.396 1.00 30.09 268 THR A N 1
ATOM 2092 C CA . THR A 1 268 ? 31.447 -24.661 -12.466 1.00 30.09 268 THR A CA 1
ATOM 2093 C C . THR A 1 268 ? 31.822 -25.070 -11.055 1.00 30.09 268 THR A C 1
ATOM 2095 O O . THR A 1 268 ? 31.293 -26.043 -10.512 1.00 30.09 268 THR A O 1
ATOM 2098 N N . THR A 1 269 ? 32.760 -24.318 -10.490 1.00 26.38 269 THR A N 1
ATOM 2099 C CA . THR A 1 269 ? 33.152 -24.340 -9.087 1.00 26.38 269 THR A CA 1
ATOM 2100 C C . THR A 1 269 ? 31.914 -24.247 -8.201 1.00 26.38 269 THR A C 1
ATOM 2102 O O . THR A 1 269 ? 31.077 -23.358 -8.346 1.00 26.38 269 THR A O 1
ATOM 2105 N N . PHE A 1 270 ? 31.798 -25.229 -7.319 1.00 34.38 270 PHE A N 1
ATOM 2106 C CA . PHE A 1 270 ? 30.773 -25.359 -6.301 1.00 34.38 270 PHE A CA 1
ATOM 2107 C C . PHE A 1 270 ? 31.244 -24.581 -5.073 1.00 34.38 270 PHE A C 1
ATOM 2109 O O . PHE A 1 270 ? 32.279 -24.939 -4.533 1.00 34.38 270 PHE A O 1
ATOM 2116 N N . GLU A 1 271 ? 30.520 -23.531 -4.690 1.00 32.12 271 GLU A N 1
ATOM 2117 C CA . GLU A 1 271 ? 30.479 -22.841 -3.383 1.00 32.12 271 GLU A CA 1
ATOM 2118 C C . GLU A 1 271 ? 29.632 -21.579 -3.662 1.00 32.12 271 GLU A C 1
ATOM 2120 O O . GLU A 1 271 ? 29.953 -20.811 -4.556 1.00 32.12 271 GLU A O 1
ATOM 2125 N N . GLU A 1 272 ? 28.437 -21.356 -3.116 1.00 27.47 272 GLU A N 1
ATOM 2126 C CA . GLU A 1 272 ? 28.084 -21.342 -1.702 1.00 27.47 272 GLU A CA 1
ATOM 2127 C C . GLU A 1 272 ? 26.539 -21.399 -1.596 1.00 27.47 272 GLU A C 1
ATOM 2129 O O . GLU A 1 272 ? 25.821 -20.513 -2.059 1.00 27.47 272 GLU A O 1
ATOM 2134 N N . TYR A 1 273 ? 26.001 -22.490 -1.043 1.00 38.12 273 TYR A N 1
ATOM 2135 C CA . TYR A 1 273 ? 24.573 -22.632 -0.743 1.00 38.12 273 TYR A CA 1
ATOM 2136 C C . TYR A 1 273 ? 24.294 -22.016 0.631 1.00 38.12 273 TYR A C 1
ATOM 2138 O O . TYR A 1 273 ? 24.683 -22.593 1.644 1.00 38.12 273 TYR A O 1
ATOM 2146 N N . SER A 1 274 ? 23.550 -20.909 0.685 1.00 33.16 274 SER A N 1
ATOM 2147 C CA . SER A 1 274 ? 22.922 -20.452 1.929 1.00 33.16 274 SER A CA 1
ATOM 2148 C C . SER A 1 274 ? 21.536 -19.846 1.680 1.00 33.16 274 SER A C 1
ATOM 2150 O O . SER A 1 274 ? 21.382 -18.752 1.149 1.00 33.16 274 SER A O 1
ATOM 2152 N N . SER A 1 275 ? 20.524 -20.645 2.032 1.00 41.56 275 SER A N 1
ATOM 2153 C CA . SER A 1 275 ? 19.183 -20.279 2.519 1.00 41.56 275 SER A CA 1
ATOM 2154 C C . SER A 1 275 ? 18.492 -19.004 1.997 1.00 41.56 275 SER A C 1
ATOM 2156 O O . SER A 1 275 ? 18.664 -17.925 2.555 1.00 41.56 275 SER A O 1
ATOM 2158 N N . GLN A 1 276 ? 17.518 -19.179 1.096 1.00 33.62 276 GLN A N 1
ATOM 2159 C CA . GLN A 1 276 ? 16.316 -18.333 1.047 1.00 33.62 276 GLN A CA 1
ATOM 2160 C C . GLN A 1 276 ? 15.058 -19.216 0.993 1.00 33.62 276 GLN A C 1
ATOM 2162 O O . GLN A 1 276 ? 14.884 -19.977 0.037 1.00 33.62 276 GLN A O 1
ATOM 2167 N N . PRO A 1 277 ? 14.158 -19.164 1.991 1.00 39.22 277 PRO A N 1
ATOM 2168 C CA . PRO A 1 277 ? 12.797 -19.644 1.821 1.00 39.22 277 PRO A CA 1
ATOM 2169 C C . PRO A 1 277 ? 11.949 -18.553 1.135 1.00 39.22 277 PRO A C 1
ATOM 2171 O O . PRO A 1 277 ? 12.214 -17.369 1.285 1.00 39.22 277 PRO A O 1
ATOM 2174 N N . VAL A 1 278 ? 10.891 -18.964 0.427 1.00 35.50 278 VAL A N 1
ATOM 2175 C CA . VAL A 1 278 ? 9.843 -18.131 -0.222 1.00 35.50 278 VAL A CA 1
ATOM 2176 C C . VAL A 1 278 ? 10.067 -17.685 -1.689 1.00 35.50 278 VAL A C 1
ATOM 2178 O O . VAL A 1 278 ? 9.352 -16.829 -2.189 1.00 35.50 278 VAL A O 1
ATOM 2181 N N . GLN A 1 279 ? 10.902 -18.363 -2.487 1.00 39.12 279 GLN A N 1
ATOM 2182 C CA . GLN A 1 279 ? 10.825 -18.241 -3.970 1.00 39.12 279 GLN A CA 1
ATOM 2183 C C . GLN A 1 279 ? 9.665 -19.037 -4.608 1.00 39.12 279 GLN A C 1
ATOM 2185 O O . GLN A 1 279 ? 9.453 -19.051 -5.817 1.00 39.12 279 GLN A O 1
ATOM 2190 N N . ASN A 1 280 ? 8.869 -19.716 -3.788 1.00 42.66 280 ASN A N 1
ATOM 2191 C CA . ASN A 1 280 ? 8.250 -20.968 -4.203 1.00 42.66 280 ASN A CA 1
ATOM 2192 C C . ASN A 1 280 ? 6.719 -20.937 -4.360 1.00 42.66 280 ASN A C 1
ATOM 2194 O O . ASN A 1 280 ? 6.117 -21.941 -4.736 1.00 42.66 280 ASN A O 1
ATOM 2198 N N . ALA A 1 281 ? 6.093 -19.776 -4.149 1.00 40.25 281 ALA A N 1
ATOM 2199 C CA . ALA A 1 281 ? 4.677 -19.548 -4.460 1.00 40.25 281 ALA A CA 1
ATOM 2200 C C . ALA A 1 281 ? 4.440 -19.023 -5.895 1.00 40.25 281 ALA A C 1
ATOM 2202 O O . ALA A 1 281 ? 3.297 -18.940 -6.336 1.00 40.25 281 ALA A O 1
ATOM 2203 N N . LEU A 1 282 ? 5.500 -18.676 -6.633 1.00 40.16 282 LEU A N 1
ATOM 2204 C CA . LEU A 1 282 ? 5.399 -17.997 -7.933 1.00 40.16 282 LEU A CA 1
ATOM 2205 C C . LEU A 1 282 ? 5.264 -18.938 -9.139 1.00 40.16 282 LEU A C 1
ATOM 2207 O O . LEU A 1 282 ? 4.853 -18.490 -10.203 1.00 40.16 282 LEU A O 1
ATOM 2211 N N . PHE A 1 283 ? 5.532 -20.240 -8.992 1.00 42.91 283 PHE A N 1
ATOM 2212 C CA . PHE A 1 283 ? 5.616 -21.152 -10.144 1.00 42.91 283 PHE A CA 1
ATOM 2213 C C . PHE A 1 283 ? 4.299 -21.400 -10.900 1.00 42.91 283 PHE A C 1
ATOM 2215 O O . PHE A 1 283 ? 4.342 -21.932 -12.006 1.00 42.91 283 PHE A O 1
ATOM 2222 N N . PHE A 1 284 ? 3.136 -21.039 -10.346 1.00 45.75 284 PHE A N 1
ATOM 2223 C CA . PHE A 1 284 ? 1.842 -21.367 -10.967 1.00 45.75 284 PHE A CA 1
ATOM 2224 C C . PHE A 1 284 ? 0.836 -20.215 -11.027 1.00 45.75 284 PHE A C 1
ATOM 2226 O O . PHE A 1 284 ? -0.275 -20.426 -11.500 1.00 45.75 284 PHE A O 1
ATOM 2233 N N . ALA A 1 285 ? 1.208 -18.999 -10.615 1.00 40.53 285 ALA A N 1
ATOM 2234 C CA . ALA A 1 285 ? 0.300 -17.849 -10.665 1.00 40.53 285 ALA A CA 1
ATOM 2235 C C . ALA A 1 285 ? -0.005 -17.363 -12.102 1.00 40.53 285 ALA A C 1
ATOM 2237 O O . ALA A 1 285 ? -0.935 -16.586 -12.283 1.00 40.53 285 ALA A O 1
ATOM 2238 N N . SER A 1 286 ? 0.731 -17.839 -13.118 1.00 41.47 286 SER A N 1
ATOM 2239 C CA . SER A 1 286 ? 0.460 -17.554 -14.539 1.00 41.47 286 SER A CA 1
ATOM 2240 C C . SER A 1 286 ? 0.596 -18.768 -15.474 1.00 41.47 286 SER A C 1
ATOM 2242 O O . SER A 1 286 ? 0.665 -18.612 -16.692 1.00 41.47 286 SER A O 1
ATOM 2244 N N . ALA A 1 287 ? 0.628 -19.994 -14.939 1.00 51.22 287 ALA A N 1
ATOM 2245 C CA . ALA A 1 287 ? 0.753 -21.185 -15.777 1.00 51.22 287 ALA A CA 1
ATOM 2246 C C . ALA A 1 287 ? -0.572 -21.477 -16.503 1.00 51.22 287 ALA A C 1
ATOM 2248 O O . ALA A 1 287 ? -1.620 -21.608 -15.868 1.00 51.22 287 ALA A O 1
ATOM 2249 N N . GLU A 1 288 ? -0.515 -21.623 -17.829 1.00 49.72 288 GLU A N 1
ATOM 2250 C CA . GLU A 1 288 ? -1.677 -21.866 -18.686 1.00 49.72 288 GLU A CA 1
ATOM 2251 C C . GLU A 1 288 ? -2.581 -22.989 -18.135 1.00 49.72 288 GLU A C 1
ATOM 2253 O O . GLU A 1 288 ? -2.177 -24.145 -17.924 1.00 49.72 288 GLU A O 1
ATOM 2258 N N . GLY A 1 289 ? -3.835 -22.618 -17.876 1.00 62.25 289 GLY A N 1
ATOM 2259 C CA . GLY A 1 289 ? -4.893 -23.511 -17.435 1.00 62.25 289 GLY A CA 1
ATOM 2260 C C . GLY A 1 289 ? -5.123 -23.606 -15.928 1.00 62.25 289 GLY A C 1
ATOM 2261 O O . GLY A 1 289 ? -5.975 -24.407 -15.582 1.00 62.25 289 GLY A O 1
ATOM 2262 N N . PHE A 1 290 ? -4.428 -22.877 -15.044 1.00 70.31 290 PHE A N 1
ATOM 2263 C CA . PHE A 1 290 ? -4.820 -22.731 -13.624 1.00 70.31 290 PHE A CA 1
ATOM 2264 C C . PHE A 1 290 ? -5.896 -21.636 -13.450 1.00 70.31 290 PHE A C 1
ATOM 2266 O O . PHE A 1 290 ? -5.940 -20.695 -14.235 1.00 70.31 290 PHE A O 1
ATOM 2273 N N . GLY A 1 291 ? -6.783 -21.794 -12.463 1.00 67.00 291 GLY A N 1
ATOM 2274 C CA . GLY A 1 291 ? -7.914 -20.895 -12.190 1.00 67.00 291 GLY A CA 1
ATOM 2275 C C . GLY A 1 291 ? -7.595 -19.766 -11.201 1.00 67.00 291 GLY A C 1
ATOM 2276 O O . GLY A 1 291 ? -6.458 -19.619 -10.759 1.00 67.00 291 GLY A O 1
ATOM 2277 N N . ASP A 1 292 ? -8.619 -18.993 -10.828 1.00 69.12 292 ASP A N 1
ATOM 2278 C CA . ASP A 1 292 ? -8.495 -17.731 -10.075 1.00 69.12 292 ASP A CA 1
ATOM 2279 C C . ASP A 1 292 ? -7.917 -17.866 -8.650 1.00 69.12 292 ASP A C 1
ATOM 2281 O O . ASP A 1 292 ? -7.495 -16.878 -8.046 1.00 69.12 292 ASP A O 1
ATOM 2285 N N . TRP A 1 293 ? -7.900 -19.072 -8.072 1.00 71.00 293 TRP A N 1
ATOM 2286 C CA . TRP A 1 293 ? -7.410 -19.292 -6.711 1.00 71.00 293 TRP A CA 1
ATOM 2287 C C . TRP A 1 293 ? -5.895 -19.504 -6.687 1.00 71.00 293 TRP A C 1
ATOM 2289 O O . TRP A 1 293 ? -5.362 -20.467 -7.246 1.00 71.00 293 TRP A O 1
ATOM 2299 N N . ARG A 1 294 ? -5.196 -18.638 -5.943 1.00 64.31 294 ARG A N 1
ATOM 2300 C CA . ARG A 1 294 ? -3.749 -18.734 -5.722 1.00 64.31 294 ARG A CA 1
ATOM 2301 C C . ARG A 1 294 ? -3.413 -19.948 -4.850 1.00 64.31 294 ARG A C 1
ATOM 2303 O O . ARG A 1 294 ? -3.827 -20.029 -3.698 1.00 64.31 294 ARG A O 1
ATOM 2310 N N . LEU A 1 295 ? -2.600 -20.861 -5.379 1.00 69.75 295 LEU A N 1
ATOM 2311 C CA . LEU A 1 295 ? -2.112 -22.027 -4.641 1.00 69.75 295 LEU A CA 1
ATOM 2312 C C . LEU A 1 295 ? -0.829 -21.688 -3.877 1.00 69.75 295 LEU A C 1
ATOM 2314 O O . LEU A 1 295 ? 0.195 -21.367 -4.477 1.00 69.75 295 LEU A O 1
ATOM 2318 N N . MET A 1 296 ? -0.863 -21.817 -2.552 1.00 66.44 296 MET A N 1
ATOM 2319 C CA . MET A 1 296 ? 0.331 -21.742 -1.708 1.00 66.44 296 MET A CA 1
ATOM 2320 C C . MET A 1 296 ? 0.811 -23.160 -1.389 1.00 66.44 296 MET A C 1
ATOM 2322 O O . MET A 1 296 ? 0.057 -23.972 -0.857 1.00 66.44 296 MET A O 1
ATOM 2326 N N . MET A 1 297 ? 2.064 -23.479 -1.718 1.00 72.56 297 MET A N 1
ATOM 2327 C CA . MET A 1 297 ? 2.631 -24.812 -1.496 1.00 72.56 297 MET A CA 1
ATOM 2328 C C . MET A 1 297 ? 3.778 -24.768 -0.494 1.00 72.56 297 MET A C 1
ATOM 2330 O O . MET A 1 297 ? 4.706 -23.973 -0.616 1.00 72.56 297 MET A O 1
ATOM 2334 N N . ALA A 1 298 ? 3.750 -25.683 0.474 1.00 72.06 298 ALA A N 1
ATOM 2335 C CA . ALA A 1 298 ? 4.875 -25.886 1.377 1.00 72.06 298 ALA A CA 1
ATOM 2336 C C . ALA A 1 298 ? 6.088 -26.466 0.626 1.00 72.06 298 ALA A C 1
ATOM 2338 O O . ALA A 1 298 ? 5.935 -27.297 -0.271 1.00 72.06 298 ALA A O 1
ATOM 2339 N N . GLN A 1 299 ? 7.303 -26.133 1.071 1.00 63.50 299 GLN A N 1
ATOM 2340 C CA . GLN A 1 299 ? 8.563 -26.578 0.455 1.00 63.50 299 GLN A CA 1
ATOM 2341 C C . GLN A 1 299 ? 8.644 -28.099 0.237 1.00 63.50 299 GLN A C 1
ATOM 2343 O O . GLN A 1 299 ? 9.128 -28.572 -0.791 1.00 63.50 299 GLN A O 1
ATOM 2348 N N . ARG A 1 300 ? 8.120 -28.881 1.192 1.00 70.69 300 ARG A N 1
ATOM 2349 C CA . ARG A 1 300 ? 8.066 -30.350 1.111 1.00 70.69 300 ARG A CA 1
ATOM 2350 C C . ARG A 1 300 ? 7.242 -30.854 -0.077 1.00 70.69 300 ARG A C 1
ATOM 2352 O O . ARG A 1 300 ? 7.589 -31.871 -0.665 1.00 70.69 300 ARG A O 1
ATOM 2359 N N . VAL A 1 301 ? 6.169 -30.143 -0.427 1.00 72.88 301 VAL A N 1
ATOM 2360 C CA . VAL A 1 301 ? 5.281 -30.488 -1.547 1.00 72.88 301 VAL A CA 1
ATOM 2361 C C . VAL A 1 301 ? 5.995 -30.226 -2.865 1.00 72.88 301 VAL A C 1
ATOM 2363 O O . VAL A 1 301 ? 5.930 -31.050 -3.768 1.00 72.88 301 VAL A O 1
ATOM 2366 N N . ILE A 1 302 ? 6.746 -29.130 -2.947 1.00 71.69 302 ILE A N 1
ATOM 2367 C CA . ILE A 1 302 ? 7.510 -28.757 -4.142 1.00 71.69 302 ILE A CA 1
ATOM 2368 C C . ILE A 1 302 ? 8.598 -29.788 -4.422 1.00 71.69 302 ILE A C 1
ATOM 2370 O O . ILE A 1 302 ? 8.626 -30.364 -5.506 1.00 71.69 302 ILE A O 1
ATOM 2374 N N . LYS A 1 303 ? 9.406 -30.124 -3.409 1.00 74.69 303 LYS A N 1
ATOM 2375 C CA . LYS A 1 303 ? 10.419 -31.181 -3.526 1.00 74.69 303 LYS A CA 1
ATOM 2376 C C . LYS A 1 303 ? 9.796 -32.524 -3.923 1.00 74.69 303 LYS A C 1
ATOM 2378 O O . LYS A 1 303 ? 10.307 -33.217 -4.798 1.00 74.69 303 LYS A O 1
ATOM 2383 N N . TYR A 1 304 ? 8.651 -32.871 -3.331 1.00 77.81 304 TYR A N 1
ATOM 2384 C CA . TYR A 1 304 ? 7.917 -34.084 -3.690 1.00 77.81 304 TYR A CA 1
ATOM 2385 C C . TYR A 1 304 ? 7.444 -34.077 -5.152 1.00 77.81 304 TYR A C 1
ATOM 2387 O O . TYR A 1 304 ? 7.538 -35.102 -5.829 1.00 77.81 304 TYR A O 1
ATOM 2395 N N . LEU A 1 305 ? 6.956 -32.945 -5.666 1.00 78.00 305 LEU A N 1
ATOM 2396 C CA . LEU A 1 305 ? 6.535 -32.805 -7.062 1.00 78.00 305 LEU A CA 1
ATOM 2397 C C . LEU A 1 305 ? 7.717 -32.921 -8.029 1.00 78.00 305 LEU A C 1
ATOM 2399 O O . LEU A 1 305 ? 7.586 -33.595 -9.050 1.00 78.00 305 LEU A O 1
ATOM 2403 N N . GLU A 1 306 ? 8.869 -32.336 -7.703 1.00 76.00 306 GLU A N 1
ATOM 2404 C CA . GLU A 1 306 ? 10.094 -32.460 -8.501 1.00 76.00 306 GLU A CA 1
ATOM 2405 C C . GLU A 1 306 ? 10.596 -33.906 -8.572 1.00 76.00 306 GLU A C 1
ATOM 2407 O O . GLU A 1 306 ? 10.892 -34.410 -9.661 1.00 76.00 306 GLU A O 1
ATOM 2412 N N . ASP A 1 307 ? 10.634 -34.595 -7.430 1.00 78.94 307 ASP A N 1
ATOM 2413 C CA . ASP A 1 307 ? 11.019 -36.004 -7.351 1.00 78.94 307 ASP A CA 1
ATOM 2414 C C . ASP A 1 307 ? 10.018 -36.895 -8.101 1.00 78.94 307 ASP A C 1
ATOM 2416 O O . ASP A 1 307 ? 10.406 -37.797 -8.849 1.00 78.94 307 ASP A O 1
ATOM 2420 N N . THR A 1 308 ? 8.719 -36.617 -7.961 1.00 77.88 308 THR A N 1
ATOM 2421 C CA . THR A 1 308 ? 7.652 -37.357 -8.650 1.00 77.88 308 THR A CA 1
ATOM 2422 C C . THR A 1 308 ? 7.695 -37.120 -10.157 1.00 77.88 308 THR A C 1
ATOM 2424 O O . THR A 1 308 ? 7.481 -38.061 -10.917 1.00 77.88 308 THR A O 1
ATOM 2427 N N . ARG A 1 309 ? 8.044 -35.912 -10.616 1.00 76.62 309 ARG A N 1
ATOM 2428 C CA . ARG A 1 309 ? 8.233 -35.606 -12.042 1.00 76.62 309 ARG A CA 1
ATOM 2429 C C . ARG A 1 309 ? 9.305 -36.498 -12.668 1.00 76.62 309 ARG A C 1
ATOM 2431 O O . ARG A 1 309 ? 9.099 -36.994 -13.770 1.00 76.62 309 ARG A O 1
ATOM 2438 N N . LYS A 1 310 ? 10.413 -36.727 -11.953 1.00 74.88 310 LYS A N 1
ATOM 2439 C CA . LYS A 1 310 ? 11.527 -37.576 -12.410 1.00 74.88 310 LYS A CA 1
ATOM 2440 C C . LYS A 1 310 ? 11.206 -39.072 -12.313 1.00 74.88 310 LYS A C 1
ATOM 2442 O O . LYS A 1 310 ? 11.540 -39.827 -13.216 1.00 74.88 310 LYS A O 1
ATOM 2447 N N . ARG A 1 311 ? 10.566 -39.510 -11.222 1.00 82.25 311 ARG A N 1
ATOM 2448 C CA . ARG A 1 311 ? 10.375 -40.941 -10.901 1.00 82.25 311 ARG A CA 1
ATOM 2449 C C . ARG A 1 311 ? 9.068 -41.536 -11.424 1.00 82.25 311 ARG A C 1
ATOM 2451 O O . ARG A 1 311 ? 9.020 -42.716 -11.752 1.00 82.25 311 ARG A O 1
ATOM 2458 N N . ASN A 1 312 ? 7.991 -40.753 -11.462 1.00 84.81 312 ASN A N 1
ATOM 2459 C CA . ASN A 1 312 ? 6.666 -41.204 -11.887 1.00 84.81 312 ASN A CA 1
ATOM 2460 C C . ASN A 1 312 ? 5.893 -40.078 -12.609 1.00 84.81 312 ASN A C 1
ATOM 2462 O O . ASN A 1 312 ? 5.000 -39.446 -12.028 1.00 84.81 312 ASN A O 1
ATOM 2466 N N . PRO A 1 313 ? 6.175 -39.861 -13.908 1.00 76.00 313 PRO A N 1
ATOM 2467 C CA . PRO A 1 313 ? 5.558 -38.792 -14.696 1.00 76.00 313 PRO A CA 1
ATOM 2468 C C . PRO A 1 313 ? 4.024 -38.864 -14.748 1.00 76.00 313 PRO A C 1
ATOM 2470 O O . PRO A 1 313 ? 3.349 -37.836 -14.829 1.00 76.00 313 PRO A O 1
ATOM 2473 N N . LYS A 1 314 ? 3.445 -40.073 -14.663 1.00 77.25 314 LYS A N 1
ATOM 2474 C CA . LYS A 1 314 ? 1.986 -40.268 -14.631 1.00 77.25 314 LYS A CA 1
ATOM 2475 C C . LYS A 1 314 ? 1.377 -39.723 -13.337 1.00 77.25 314 LYS A C 1
ATOM 2477 O O . LYS A 1 314 ? 0.381 -39.006 -13.398 1.00 77.25 314 LYS A O 1
ATOM 2482 N N . ALA A 1 315 ? 1.983 -40.019 -12.186 1.00 71.44 315 ALA A N 1
ATOM 2483 C CA . ALA A 1 315 ? 1.540 -39.486 -10.897 1.00 71.44 315 ALA A CA 1
ATOM 2484 C C . ALA A 1 315 ? 1.701 -37.960 -10.828 1.00 71.44 315 ALA A C 1
ATOM 2486 O O . ALA A 1 315 ? 0.797 -37.270 -10.360 1.00 71.44 315 ALA A O 1
ATOM 2487 N N . PHE A 1 316 ? 2.795 -37.427 -11.381 1.00 78.75 316 PHE A N 1
ATOM 2488 C CA . PHE A 1 316 ? 3.004 -35.984 -11.505 1.00 78.75 316 PHE A CA 1
ATOM 2489 C C . PHE A 1 316 ? 1.897 -35.315 -12.334 1.00 78.75 316 PHE A C 1
ATOM 2491 O O . PHE A 1 316 ? 1.295 -34.339 -11.891 1.00 78.75 316 PHE A O 1
ATOM 2498 N N . LYS A 1 317 ? 1.545 -35.877 -13.499 1.00 75.50 317 LYS A N 1
ATOM 2499 C CA . LYS A 1 317 ? 0.470 -35.339 -14.350 1.00 75.50 317 LYS A CA 1
ATOM 2500 C C . LYS A 1 317 ? -0.891 -35.335 -13.644 1.00 75.50 317 LYS A C 1
ATOM 2502 O O . LYS A 1 317 ? -1.647 -34.376 -13.784 1.00 75.50 317 LYS A O 1
ATOM 2507 N N . ILE A 1 318 ? -1.196 -36.377 -12.866 1.00 75.75 318 ILE A N 1
ATOM 2508 C CA . ILE A 1 318 ? -2.419 -36.441 -12.047 1.00 75.75 318 ILE A CA 1
ATOM 2509 C C . ILE A 1 318 ? -2.401 -35.352 -10.968 1.00 75.75 318 ILE A C 1
ATOM 2511 O O . ILE A 1 318 ? -3.416 -34.690 -10.758 1.00 75.75 318 ILE A O 1
ATOM 2515 N N . ALA A 1 319 ? -1.253 -35.128 -10.324 1.00 75.62 319 ALA A N 1
ATOM 2516 C CA . ALA A 1 319 ? -1.097 -34.092 -9.311 1.00 75.62 319 ALA A CA 1
ATOM 2517 C C . ALA A 1 319 ? -1.325 -32.687 -9.862 1.00 75.62 319 ALA A C 1
ATOM 2519 O O . ALA A 1 319 ? -2.133 -31.938 -9.318 1.00 75.62 319 ALA A O 1
ATOM 2520 N N . VAL A 1 320 ? -0.680 -32.364 -10.983 1.00 78.94 320 VAL A N 1
ATOM 2521 C CA . VAL A 1 320 ? -0.850 -31.078 -11.669 1.00 78.94 320 VAL A CA 1
ATOM 2522 C C . VAL A 1 320 ? -2.295 -30.883 -12.119 1.00 78.94 320 VAL A C 1
ATOM 2524 O O . VAL A 1 320 ? -2.863 -29.817 -11.895 1.00 78.94 320 VAL A O 1
ATOM 2527 N N . LYS A 1 321 ? -2.934 -31.923 -12.671 1.00 78.69 321 LYS A N 1
ATOM 2528 C CA . LYS A 1 321 ? -4.354 -31.868 -13.044 1.00 78.69 321 LYS A CA 1
ATOM 2529 C C . LYS A 1 321 ? -5.252 -31.565 -11.840 1.00 78.69 321 LYS A C 1
ATOM 2531 O O . LYS A 1 321 ? -6.158 -30.749 -11.951 1.00 78.69 321 LYS A O 1
ATOM 2536 N N . LYS A 1 322 ? -5.003 -32.190 -10.687 1.00 77.44 322 LYS A N 1
ATOM 2537 C CA . LYS A 1 322 ? -5.806 -31.960 -9.477 1.00 77.44 322 LYS A CA 1
ATOM 2538 C C . LYS A 1 322 ? -5.593 -30.569 -8.886 1.00 77.44 322 LYS A C 1
ATOM 2540 O O . LYS A 1 322 ? -6.570 -29.920 -8.535 1.00 77.44 322 LYS A O 1
ATOM 2545 N N . MET A 1 323 ? -4.354 -30.081 -8.843 1.00 78.69 323 MET A N 1
ATOM 2546 C CA . MET A 1 323 ? -4.064 -28.698 -8.438 1.00 78.69 323 MET A CA 1
ATOM 2547 C C . MET A 1 323 ? -4.765 -27.688 -9.355 1.00 78.69 323 MET A C 1
ATOM 2549 O O . MET A 1 323 ? -5.351 -26.719 -8.881 1.00 78.69 323 MET A O 1
ATOM 2553 N N . ARG A 1 324 ? -4.802 -27.972 -10.659 1.00 76.75 324 ARG A N 1
ATOM 2554 C CA . ARG A 1 324 ? -5.542 -27.180 -11.640 1.00 76.75 324 ARG A CA 1
ATOM 2555 C C . ARG A 1 324 ? -7.047 -27.151 -11.362 1.00 76.75 324 ARG A C 1
ATOM 2557 O O . ARG A 1 324 ? -7.637 -26.078 -11.312 1.00 76.75 324 ARG A O 1
ATOM 2564 N N . GLU A 1 325 ? -7.674 -28.305 -11.151 1.00 76.69 325 GLU A N 1
ATOM 2565 C CA . GLU A 1 325 ? -9.105 -28.389 -10.806 1.00 76.69 325 GLU A CA 1
ATOM 2566 C C . GLU A 1 325 ? -9.427 -27.587 -9.528 1.00 76.69 325 GLU A C 1
ATOM 2568 O O . GLU A 1 325 ? -10.408 -26.846 -9.497 1.00 76.69 325 GLU A O 1
ATOM 2573 N N . LEU A 1 326 ? -8.561 -27.667 -8.511 1.00 74.12 326 LEU A N 1
ATOM 2574 C CA . LEU A 1 326 ? -8.707 -26.921 -7.255 1.00 74.12 326 LEU A CA 1
ATOM 2575 C C . LEU A 1 326 ? -8.574 -25.410 -7.433 1.00 74.12 326 LEU A C 1
ATOM 2577 O O . LEU A 1 326 ? -9.331 -24.661 -6.824 1.00 74.12 326 LEU A O 1
ATOM 2581 N N . SER A 1 327 ? -7.655 -24.961 -8.289 1.00 76.56 327 SER A N 1
ATOM 2582 C CA . SER A 1 327 ? -7.467 -23.529 -8.547 1.00 76.56 327 SER A CA 1
ATOM 2583 C C . SER A 1 327 ? -8.686 -22.847 -9.190 1.00 76.56 327 SER A C 1
ATOM 2585 O O . SER A 1 327 ? -8.810 -21.634 -9.107 1.00 76.56 327 SER A O 1
ATOM 2587 N N . HIS A 1 328 ? -9.628 -23.597 -9.777 1.00 75.69 328 HIS A N 1
ATOM 2588 C CA . HIS A 1 328 ? -10.894 -23.049 -10.295 1.00 75.69 328 HIS A CA 1
ATOM 2589 C C . HIS A 1 328 ? -12.010 -22.979 -9.241 1.00 75.69 328 HIS A C 1
ATOM 2591 O O . HIS A 1 328 ? -13.147 -22.646 -9.563 1.00 75.69 328 HIS A O 1
ATOM 2597 N N . GLY A 1 329 ? -11.731 -23.344 -7.988 1.00 66.88 329 GLY A N 1
ATOM 2598 C CA . GLY A 1 329 ? -12.729 -23.315 -6.921 1.00 66.88 329 GLY A CA 1
ATOM 2599 C C . GLY A 1 329 ? -13.810 -24.400 -7.028 1.00 66.88 329 GLY A C 1
ATOM 2600 O O . GLY A 1 329 ? -14.872 -24.283 -6.417 1.00 66.88 329 GLY A O 1
ATOM 2601 N N . HIS A 1 330 ? -13.575 -25.477 -7.787 1.00 64.75 330 HIS A N 1
ATOM 2602 C CA . HIS A 1 330 ? -14.525 -26.587 -7.908 1.00 64.75 330 HIS A CA 1
ATOM 2603 C C . HIS A 1 330 ? -14.424 -27.558 -6.719 1.00 64.75 330 HIS A C 1
ATOM 2605 O O . HIS A 1 330 ? -13.824 -28.634 -6.793 1.00 64.75 330 HIS A O 1
ATOM 2611 N N . PHE A 1 331 ? -15.055 -27.178 -5.609 1.00 66.19 331 PHE A N 1
ATOM 2612 C CA . PHE A 1 331 ? -15.223 -28.007 -4.416 1.00 66.19 331 PHE A CA 1
ATOM 2613 C C . PHE A 1 331 ? -16.540 -28.800 -4.507 1.00 66.19 331 PHE A C 1
ATOM 2615 O O . PHE A 1 331 ? -17.614 -28.242 -4.309 1.00 66.19 331 PHE A O 1
ATOM 2622 N N . SER A 1 332 ? -16.483 -30.101 -4.819 1.00 59.94 332 SER A N 1
ATOM 2623 C CA . SER A 1 332 ? -17.648 -31.005 -4.773 1.00 59.94 332 SER A CA 1
ATOM 2624 C C . SER A 1 332 ? -17.431 -32.149 -3.779 1.00 59.94 332 SER A C 1
ATOM 2626 O O . SER A 1 332 ? -16.294 -32.575 -3.558 1.00 59.94 332 SER A O 1
ATOM 2628 N N . ALA A 1 333 ? -18.523 -32.668 -3.204 1.00 55.34 333 ALA A N 1
ATOM 2629 C CA . ALA A 1 333 ? -18.491 -33.770 -2.232 1.00 55.34 333 ALA A CA 1
ATOM 2630 C C . ALA A 1 333 ? -17.843 -35.054 -2.789 1.00 55.34 333 ALA A C 1
ATOM 2632 O O . ALA A 1 333 ? -17.252 -35.825 -2.037 1.00 55.34 333 ALA A O 1
ATOM 2633 N N . ASP A 1 334 ? -17.883 -35.245 -4.110 1.00 57.50 334 ASP A N 1
ATOM 2634 C CA . ASP A 1 334 ? -17.274 -36.397 -4.784 1.00 57.50 334 ASP A CA 1
ATOM 2635 C C . ASP A 1 334 ? -15.753 -36.262 -4.978 1.00 57.50 334 ASP A C 1
ATOM 2637 O O . ASP A 1 334 ? -15.069 -37.251 -5.245 1.00 57.50 334 ASP A O 1
ATOM 2641 N N . ASN A 1 335 ? -15.196 -35.053 -4.837 1.00 60.44 335 ASN A N 1
ATOM 2642 C CA . ASN A 1 335 ? -13.780 -34.776 -5.095 1.00 60.44 335 ASN A CA 1
ATOM 2643 C C . ASN A 1 335 ? -12.957 -34.495 -3.833 1.00 60.44 335 ASN A C 1
ATOM 2645 O O . ASN A 1 335 ? -11.725 -34.567 -3.902 1.00 60.44 335 ASN A O 1
ATOM 2649 N N . GLN A 1 336 ? -13.597 -34.159 -2.708 1.00 69.44 336 GLN A N 1
ATOM 2650 C CA . GLN A 1 336 ? -12.905 -33.710 -1.500 1.00 69.44 336 GLN A CA 1
ATOM 2651 C C . GLN A 1 336 ? -13.638 -34.126 -0.223 1.00 69.44 336 GLN A C 1
ATOM 2653 O O . GLN A 1 336 ? -14.857 -34.003 -0.126 1.00 69.44 336 GLN A O 1
ATOM 2658 N N . LYS A 1 337 ? -12.885 -34.574 0.785 1.00 72.75 337 LYS A N 1
ATOM 2659 C CA . LYS A 1 337 ? -13.392 -34.891 2.124 1.00 72.75 337 LYS A CA 1
ATOM 2660 C C . LYS A 1 337 ? -12.830 -33.886 3.125 1.00 72.75 337 LYS A C 1
ATOM 2662 O O . LYS A 1 337 ? -11.618 -33.716 3.199 1.00 72.75 337 LYS A O 1
ATOM 2667 N N . ARG A 1 338 ? -13.684 -33.239 3.920 1.00 68.19 338 ARG A N 1
ATOM 2668 C CA . ARG A 1 338 ? -13.226 -32.408 5.043 1.00 68.19 338 ARG A CA 1
ATOM 2669 C C . ARG A 1 338 ? -12.574 -33.300 6.103 1.00 68.19 338 ARG A C 1
ATOM 2671 O O . ARG A 1 338 ? -13.139 -34.329 6.472 1.00 68.19 338 ARG A O 1
ATOM 2678 N N . LEU A 1 339 ? -11.397 -32.909 6.576 1.00 69.44 339 LEU A N 1
ATOM 2679 C CA . LEU A 1 339 ? -10.733 -33.555 7.700 1.00 69.44 339 LEU A CA 1
ATOM 2680 C C . LEU A 1 339 ? -11.250 -32.938 9.002 1.00 69.44 339 LEU A C 1
ATOM 2682 O O . LEU A 1 339 ? -11.121 -31.736 9.232 1.00 69.44 339 LEU A O 1
ATOM 2686 N N . GLU A 1 340 ? -11.875 -33.762 9.837 1.00 60.84 340 GLU A N 1
ATOM 2687 C CA . GLU A 1 340 ? -12.305 -33.379 11.183 1.00 60.84 340 GLU A CA 1
ATOM 2688 C C . GLU A 1 340 ? -11.119 -33.541 12.150 1.00 60.84 340 GLU A C 1
ATOM 2690 O O . GLU A 1 340 ? -10.422 -34.554 12.091 1.00 60.84 340 GLU A O 1
ATOM 2695 N N . GLY A 1 341 ? -10.866 -32.539 13.005 1.00 55.69 341 GLY A N 1
ATOM 2696 C CA . GLY A 1 341 ? -9.771 -32.561 13.995 1.00 55.69 341 GLY A CA 1
ATOM 2697 C C . GLY A 1 341 ? -8.744 -31.418 13.920 1.00 55.69 341 GLY A C 1
ATOM 2698 O O . GLY A 1 341 ? -7.710 -31.492 14.572 1.00 55.69 341 GLY A O 1
ATOM 2699 N N . SER A 1 342 ? -8.989 -30.367 13.129 1.00 51.47 342 SER A N 1
ATOM 2700 C CA . SER A 1 342 ? -8.201 -29.124 13.182 1.00 51.47 342 SER A CA 1
ATOM 2701 C C . SER A 1 342 ? -8.697 -28.252 14.342 1.00 51.47 342 SER A C 1
ATOM 2703 O O . SER A 1 342 ? -9.727 -27.590 14.212 1.00 51.47 342 SER A O 1
ATOM 2705 N N . ASP A 1 343 ? -7.969 -28.236 15.464 1.00 52.44 343 ASP A N 1
ATOM 2706 C CA . ASP A 1 343 ? -8.281 -27.417 16.657 1.00 52.44 343 ASP A CA 1
ATOM 2707 C C . ASP A 1 343 ? -8.201 -25.897 16.399 1.00 52.44 343 ASP A C 1
ATOM 2709 O O . ASP A 1 343 ? -8.606 -25.090 17.234 1.00 52.44 343 ASP A O 1
ATOM 2713 N N . ASN A 1 344 ? -7.735 -25.486 15.216 1.00 55.44 344 ASN A N 1
ATOM 2714 C CA . ASN A 1 344 ? -7.462 -24.088 14.879 1.00 55.44 344 ASN A CA 1
ATOM 2715 C C . ASN A 1 344 ? -8.610 -23.403 14.114 1.00 55.44 344 ASN A C 1
ATOM 2717 O O . ASN A 1 344 ? -8.426 -22.314 13.578 1.00 55.44 344 ASN A O 1
ATOM 2721 N N . GLY A 1 345 ? -9.778 -24.045 13.982 1.00 57.19 345 GLY A N 1
ATOM 2722 C CA . GLY A 1 345 ? -10.947 -23.476 13.290 1.00 57.19 345 GLY A CA 1
ATOM 2723 C C . GLY A 1 345 ? -10.814 -23.343 11.763 1.00 57.19 345 GLY A C 1
ATOM 2724 O O . GLY A 1 345 ? -11.808 -23.067 11.091 1.00 57.19 345 GLY A O 1
ATOM 2725 N N . LEU A 1 346 ? -9.628 -23.592 11.197 1.00 60.75 346 LEU A N 1
ATOM 2726 C CA . LEU A 1 346 ? -9.374 -23.593 9.755 1.00 60.75 346 LEU A CA 1
ATOM 2727 C C . LEU A 1 346 ? -9.872 -24.906 9.119 1.00 60.75 346 LEU A C 1
ATOM 2729 O O . LEU A 1 346 ? -9.471 -25.989 9.570 1.00 60.75 346 LEU A O 1
ATOM 2733 N N . PRO A 1 347 ? -10.757 -24.848 8.105 1.00 61.44 347 PRO A N 1
ATOM 2734 C CA . PRO A 1 347 ? -11.303 -26.036 7.464 1.00 61.44 347 PRO A CA 1
ATOM 2735 C C . PRO A 1 347 ? -10.268 -26.692 6.537 1.00 61.44 347 PRO A C 1
ATOM 2737 O O . PRO A 1 347 ? -9.967 -26.182 5.469 1.00 61.44 347 PRO A O 1
ATOM 2740 N N . ILE A 1 348 ? -9.772 -27.868 6.926 1.00 70.50 348 ILE A N 1
ATOM 2741 C CA . ILE A 1 348 ? -8.835 -28.662 6.121 1.00 70.50 348 ILE A CA 1
ATOM 2742 C C . ILE A 1 348 ? -9.608 -29.664 5.254 1.00 70.50 348 ILE A C 1
ATOM 2744 O O . ILE A 1 348 ? -10.519 -30.347 5.729 1.00 70.50 348 ILE A O 1
ATOM 2748 N N . PHE A 1 349 ? -9.221 -29.790 3.991 1.00 71.88 349 PHE A N 1
ATOM 2749 C CA . PHE A 1 349 ? -9.803 -30.672 2.987 1.00 71.88 349 PHE A CA 1
ATOM 2750 C C . PHE A 1 349 ? -8.755 -31.635 2.413 1.00 71.88 349 PHE A C 1
ATOM 2752 O O . PHE A 1 349 ? -7.604 -31.279 2.167 1.00 71.88 349 PHE A O 1
ATOM 2759 N N . GLU A 1 350 ? -9.169 -32.875 2.174 1.00 76.19 350 GLU A N 1
ATOM 2760 C CA . GLU A 1 350 ? -8.392 -33.927 1.525 1.00 76.19 350 GLU A CA 1
ATOM 2761 C C . GLU A 1 350 ? -8.975 -34.209 0.134 1.00 76.19 350 GLU A C 1
ATOM 2763 O O . GLU A 1 350 ? -10.122 -34.641 0.014 1.00 76.19 350 GLU A O 1
ATOM 2768 N N . ALA A 1 351 ? -8.182 -34.018 -0.921 1.00 77.06 351 ALA A N 1
ATOM 2769 C CA . ALA A 1 351 ? -8.535 -34.389 -2.288 1.00 77.06 351 ALA A CA 1
ATOM 2770 C C . ALA A 1 351 ? -7.838 -35.697 -2.702 1.00 77.06 351 ALA A C 1
ATOM 2772 O O . ALA A 1 351 ? -6.622 -35.870 -2.550 1.00 77.06 351 ALA A O 1
ATOM 2773 N N . LYS A 1 352 ? -8.605 -36.640 -3.260 1.00 74.94 352 LYS A N 1
ATOM 2774 C CA . LYS A 1 352 ? -8.083 -37.949 -3.679 1.00 74.94 352 LYS A CA 1
ATOM 2775 C C . LYS A 1 352 ? -7.328 -37.848 -5.006 1.00 74.94 352 LYS A C 1
ATOM 2777 O O . LYS A 1 352 ? -7.853 -37.332 -5.991 1.00 74.94 352 LYS A O 1
ATOM 2782 N N . MET A 1 353 ? -6.110 -38.392 -5.040 1.00 70.94 353 MET A N 1
ATOM 2783 C CA . MET A 1 353 ? -5.277 -38.452 -6.246 1.00 70.94 353 MET A CA 1
ATOM 2784 C C . MET A 1 353 ? -5.317 -39.866 -6.850 1.00 70.94 353 MET A C 1
ATOM 2786 O O . MET A 1 353 ? -6.170 -40.146 -7.686 1.00 70.94 353 MET A O 1
ATOM 2790 N N . SER A 1 354 ? -4.460 -40.795 -6.403 1.00 60.28 354 SER A N 1
ATOM 2791 C CA . SER A 1 354 ? -4.425 -42.184 -6.901 1.00 60.28 354 SER A CA 1
ATOM 2792 C C . SER A 1 354 ? -4.071 -43.184 -5.799 1.00 60.28 354 SER A C 1
ATOM 2794 O O . SER A 1 354 ? -3.077 -42.975 -5.112 1.00 60.28 354 SER A O 1
ATOM 2796 N N . ARG A 1 355 ? -4.834 -44.287 -5.679 1.00 64.25 355 ARG A N 1
ATOM 2797 C CA . ARG A 1 355 ? -4.690 -45.358 -4.660 1.00 64.25 355 ARG A CA 1
ATOM 2798 C C . ARG A 1 355 ? -4.500 -44.801 -3.237 1.00 64.25 355 ARG A C 1
ATOM 2800 O O . ARG A 1 355 ? -5.505 -44.486 -2.594 1.00 64.25 355 ARG A O 1
ATOM 2807 N N . ASP A 1 356 ? -3.262 -44.552 -2.818 1.00 66.56 356 ASP A N 1
ATOM 2808 C CA . ASP A 1 356 ? -2.896 -44.150 -1.451 1.00 66.56 356 ASP A CA 1
ATOM 2809 C C . ASP A 1 356 ? -2.446 -42.685 -1.319 1.00 66.56 356 ASP A C 1
ATOM 2811 O O . ASP A 1 356 ? -2.251 -42.205 -0.208 1.00 66.56 356 ASP A O 1
ATOM 2815 N N . THR A 1 357 ? -2.321 -41.931 -2.419 1.00 63.38 357 THR A N 1
ATOM 2816 C CA . THR A 1 357 ? -1.908 -40.518 -2.356 1.00 63.38 357 THR A CA 1
ATOM 2817 C C . THR A 1 357 ? -3.093 -39.570 -2.236 1.00 63.38 357 THR A C 1
ATOM 2819 O O . THR A 1 357 ? -4.159 -39.783 -2.836 1.00 63.38 357 THR A O 1
ATOM 2822 N N . ARG A 1 358 ? -2.899 -38.518 -1.435 1.00 75.69 358 ARG A N 1
ATOM 2823 C CA . ARG A 1 358 ? -3.887 -37.489 -1.111 1.00 75.69 358 ARG A CA 1
ATOM 2824 C C . ARG A 1 358 ? -3.238 -36.115 -1.122 1.00 75.69 358 ARG A C 1
ATOM 2826 O O . ARG A 1 358 ? -2.090 -35.974 -0.709 1.00 75.69 358 ARG A O 1
ATOM 2833 N N . LEU A 1 359 ? -3.986 -35.124 -1.588 1.00 73.56 359 LEU A N 1
ATOM 2834 C CA . LEU A 1 359 ? -3.605 -33.722 -1.531 1.00 73.56 359 LEU A CA 1
ATOM 2835 C C . LEU A 1 359 ? -4.357 -33.070 -0.371 1.00 73.56 359 LEU A C 1
ATOM 2837 O O . LEU A 1 359 ? -5.579 -33.171 -0.309 1.00 73.56 359 LEU A O 1
ATOM 2841 N N . ILE A 1 360 ? -3.627 -32.432 0.540 1.00 71.88 360 ILE A N 1
ATOM 2842 C CA . ILE A 1 360 ? -4.201 -31.730 1.691 1.00 71.88 360 ILE A CA 1
ATOM 2843 C C . ILE A 1 360 ? -4.212 -30.235 1.387 1.00 71.88 360 ILE A C 1
ATOM 2845 O O . ILE A 1 360 ? -3.177 -29.680 1.018 1.00 71.88 360 ILE A O 1
ATOM 2849 N N . VAL A 1 361 ? -5.377 -29.614 1.535 1.00 71.50 361 VAL A N 1
ATOM 2850 C CA . VAL A 1 361 ? -5.634 -28.187 1.306 1.00 71.50 361 VAL A CA 1
ATOM 2851 C C . VAL A 1 361 ? -6.245 -27.627 2.589 1.00 71.50 361 VAL A C 1
ATOM 2853 O O . VAL A 1 361 ? -7.089 -28.290 3.181 1.00 71.50 361 VAL A O 1
ATOM 2856 N N . SER A 1 362 ? -5.813 -26.460 3.056 1.00 64.12 362 SER A N 1
ATOM 2857 C CA . SER A 1 362 ? -6.268 -25.844 4.315 1.00 64.12 362 SER A CA 1
ATOM 2858 C C . SER A 1 362 ? -6.715 -24.414 4.114 1.00 64.12 362 SER A C 1
ATOM 2860 O O . SER A 1 362 ? -6.035 -23.753 3.295 1.00 64.12 362 SER A O 1
#

Mean predicted aligned error: 19.03 Å

Solvent-accessible surface area (backbone atoms only — not comparable to full-atom values): 21942 Å² total; per-residue (Å²): 138,87,79,87,77,84,75,82,63,43,75,69,87,73,63,65,70,47,69,32,43,87,49,35,70,51,69,66,46,33,53,52,39,40,51,56,50,26,55,51,51,58,37,86,59,38,43,60,66,64,49,51,51,57,33,59,74,39,84,54,43,46,59,27,44,60,24,65,46,53,70,65,27,46,50,39,51,55,56,51,50,68,72,50,58,68,95,43,56,81,48,36,81,80,27,68,54,44,56,47,40,59,51,49,42,54,53,59,71,67,44,93,77,80,50,74,68,55,57,51,45,42,50,50,63,68,47,44,63,61,43,28,53,50,37,46,54,51,46,51,52,45,59,58,49,51,55,52,51,52,58,51,61,74,49,84,60,100,62,81,73,51,69,68,55,51,51,48,51,61,53,62,70,49,74,73,91,63,70,64,64,57,32,58,77,71,74,44,82,78,62,90,48,48,68,50,30,52,52,49,46,52,49,52,48,50,50,54,49,51,45,44,52,48,52,45,56,52,31,47,36,70,74,42,22,54,49,32,47,48,64,36,46,53,57,51,71,72,61,68,79,78,74,82,93,71,84,78,93,75,92,79,90,85,88,78,90,77,93,78,87,80,91,75,87,78,90,75,85,87,81,84,94,76,88,80,88,82,81,63,57,64,85,56,79,80,43,92,80,51,40,91,46,84,69,82,64,57,71,69,55,53,55,48,48,56,52,29,48,75,76,36,53,69,60,32,53,52,50,54,52,50,55,29,49,51,14,59,68,67,83,45,82,91,56,41,46,73,56,85,84,56,92,78,79,62,72,31,34,39,32,74,71,58,100,87,47,71,45,81,47,109

Sequence (362 aa):
MASIFNKQKRSSILDLKTLRPAAIIDEISREFAFGMLELNLVDPAVDKLSLVEELYSTPHLLEFVVSAIPQMGFQSLIDWISHCVPDDPRKYEDSILFRMLSRFALCCGALPFQSPELDECQRAVELAPRVLKELAILWRVGEAVEVTAEEAVAKGKAKRVPQRVAKKAKRAGHVPQVDVSVFTMIEVAVPSSQEEAVALAQQILIDQSNVLKHYFNVLRKPEASAIMQKNYLDITTQTDTATTTGLPHTDEDVTGFPDIIPETEPQTTFEEYSSQPVQNALFFASAEGFGDWRLMMAQRVIKYLEDTRKRNPKAFKIAVKKMRELSHGHFSADNQKRLEGSDNGLPIFEAKMSRDTRLIVS

Nearest PDB structures (foldseek):
  2v0o-assembly2_C  TM=1.612E-01  e=1.780E+00  Homo sapiens
  8otz-assembly1_BP  TM=2.116E-01  e=5.566E+00  Bos taurus
  5bs8-assembly1_A  TM=2.072E-01  e=6.120E+00  Mycobacterium tuberculosis H37Rv

Radius of gyration: 28.88 Å; Cα contacts (8 Å, |Δi|>4): 295; chains: 1; bounding box: 77×78×81 Å